Protein AF-A0A8S9DNW3-F1 (afdb_monomer)

Nearest PDB structures (foldseek):
  1kh2-assembly1_C  TM=9.764E-01  e=3.990E-17  Thermus thermophilus
  1kh2-assembly1_D  TM=9.746E-01  e=1.543E-16  Thermus thermophilus
  4xfj-assembly1_B  TM=9.773E-01  e=7.635E-16  Mycolicibacterium thermoresistibile ATCC 19527
  4u7j-assembly1_B-2  TM=9.766E-01  e=8.634E-16  Mycolicibacterium thermoresistibile ATCC 19527
  4xfj-assembly1_A-2  TM=9.767E-01  e=9.764E-16  Mycolicibacterium thermoresistibile ATCC 19527

Radius of gyration: 24.13 Å; Cα contacts (8 Å, |Δi|>4): 200; chains: 1; bounding box: 50×36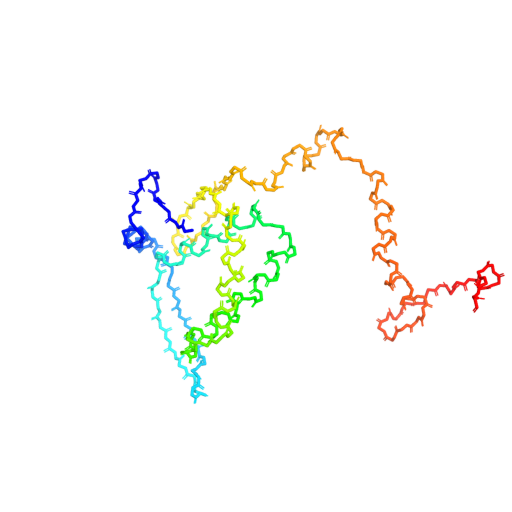×64 Å

pLDDT: mean 91.86, std 11.05, range [55.22, 98.69]

Sequence (190 aa):
NPVAVNNEKLSPAKIIEVLNAIGGVYGIGRVDLVENRLVGMKSHGVYETPGGTILVYAHRELESLVLDRETLYFKQIVSLKYAELTYDGLWFTPLHEAMDAFVNSTQGPVTGTVRLKLYKGNIISAGCKSPFSLYREDFATFGQEDVYDQSHAEGFIRLFGLSLKVRALNGLPVSGLDMPKPDYSRFKRD

Foldseek 3Di:
DDQDDPPHGDDPVVLQVVQLVVQVVQQA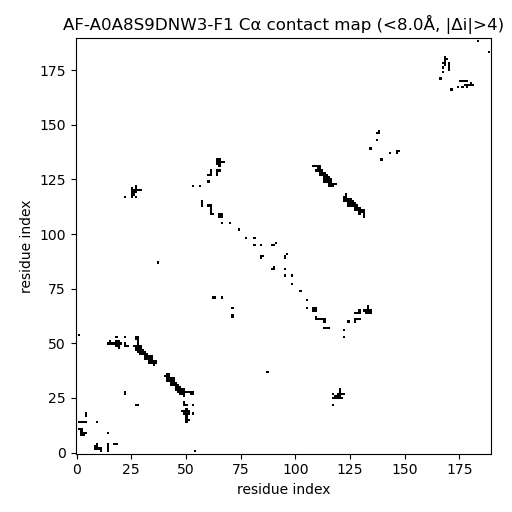AWDWDWDAAPVGDIDTDIDRRRSVRQVVVQLLVLCVFQPDDVLNVVVVVLVVVLVVCVRNVVCPPPSNVVSVVSVVVSCVQSDWDWDWDRHNHDTHGPDIDGPRTPDDCCAVDPPHPPPDDPVVVVVVVCVVCVVVVVCVLVPPPPPVDDDPHDDCVVPPDD

Secondary structure (DSSP, 8-state):
---EETTEE--HHHHHHHHHHHHHHTTTTEEEEEEE-TTS-EEEEEEE-HHHHHHHHHHHHHHHHHS-HHHHHHHHHHHHHHHHHHHTT-TTSHHHHHHHHHHHHHTTT---EEEEEEETTEEEEEEEE-TT----HHHH-SS--SSS-TTHHHHHHHHHTHHHHHHHHTT-TT----PPPP-TTTS---

Solvent-accessible surface area (backbone atoms only — not comparable to full-atom values): 11316 Å² total; per-residue (Å²): 126,82,53,58,59,97,86,42,76,44,55,67,69,53,47,42,52,53,33,30,56,58,24,50,78,30,50,28,38,67,47,77,49,77,47,78,44,88,91,74,46,77,45,78,51,77,48,78,38,19,21,61,47,51,50,55,51,44,49,50,57,44,40,70,38,35,48,56,71,67,61,51,54,52,47,51,59,51,51,54,53,49,52,48,35,54,74,68,68,42,63,90,35,73,65,43,55,53,48,50,53,52,52,58,67,66,47,72,54,59,51,71,51,67,42,73,45,76,51,83,46,41,83,40,86,70,50,72,49,44,96,46,47,71,74,49,67,69,71,68,46,94,85,51,79,87,70,56,75,68,75,57,50,61,58,48,52,55,61,72,44,38,67,59,52,52,44,40,46,68,59,48,97,80,58,96,52,92,51,84,59,81,68,55,91,81,46,76,77,130

Mean predicted aligned error: 6.7 Å

Structure (mmCIF, N/CA/C/O backbone):
data_AF-A0A8S9DNW3-F1
#
_entry.id   AF-A0A8S9DNW3-F1
#
loop_
_atom_site.group_PDB
_atom_site.id
_atom_site.type_symbol
_atom_site.label_atom_id
_atom_site.label_alt_id
_atom_site.label_comp_id
_atom_site.label_asym_id
_atom_site.label_entity_id
_atom_site.label_seq_id
_atom_site.pdbx_PDB_ins_code
_atom_site.Cartn_x
_atom_site.Cartn_y
_atom_site.Cartn_z
_atom_site.occupancy
_atom_site.B_iso_or_equiv
_atom_site.auth_seq_id
_atom_site.auth_comp_id
_atom_site.auth_asym_id
_atom_site.auth_atom_id
_atom_site.pdbx_PDB_model_num
ATOM 1 N N . ASN A 1 1 ? -3.837 9.989 4.545 1.00 88.19 1 ASN A N 1
ATOM 2 C CA . ASN A 1 1 ? -4.439 9.697 5.872 1.00 88.19 1 ASN A CA 1
ATOM 3 C C . ASN A 1 1 ? -5.935 9.457 5.744 1.00 88.19 1 ASN A C 1
ATOM 5 O O . ASN A 1 1 ? -6.570 10.205 5.007 1.00 88.19 1 ASN A O 1
ATOM 9 N N . PRO A 1 2 ? -6.508 8.450 6.429 1.00 95.88 2 PRO A N 1
ATOM 10 C CA . PRO A 1 2 ? -7.956 8.266 6.476 1.00 95.88 2 PRO A CA 1
ATOM 11 C C . PRO A 1 2 ? -8.604 9.401 7.281 1.00 95.88 2 PRO A C 1
ATOM 13 O O . PRO A 1 2 ? -8.064 9.829 8.299 1.00 95.88 2 PRO A O 1
ATOM 16 N N . VAL A 1 3 ? -9.753 9.896 6.817 1.00 97.69 3 VAL A N 1
ATOM 17 C CA . VAL A 1 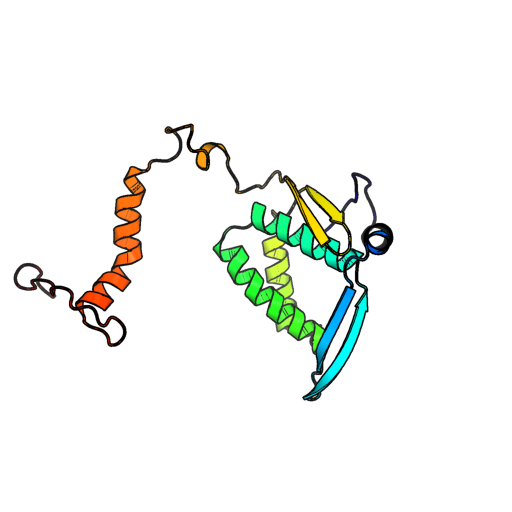3 ? -10.440 11.062 7.414 1.00 97.69 3 VAL A CA 1
ATOM 18 C C . VAL A 1 3 ? -11.896 10.791 7.796 1.00 97.69 3 VAL A C 1
ATOM 20 O O . VAL A 1 3 ? -12.496 11.574 8.529 1.00 97.69 3 VAL A O 1
ATOM 23 N N . ALA A 1 4 ? -12.483 9.707 7.283 1.00 98.19 4 ALA A N 1
ATOM 24 C CA . ALA A 1 4 ? -13.884 9.372 7.490 1.00 98.19 4 ALA A CA 1
ATOM 25 C C . ALA A 1 4 ? -14.147 7.871 7.308 1.00 98.19 4 ALA A C 1
ATOM 27 O O . ALA A 1 4 ? -13.430 7.197 6.567 1.00 98.19 4 ALA A O 1
ATOM 28 N N . VAL A 1 5 ? -15.217 7.376 7.932 1.00 98.31 5 VAL A N 1
ATOM 29 C CA . VAL A 1 5 ? -15.795 6.042 7.696 1.00 98.31 5 VAL A CA 1
ATOM 30 C C . VAL A 1 5 ? -17.285 6.231 7.430 1.00 98.31 5 VAL A C 1
ATOM 32 O O . VAL A 1 5 ? -17.948 6.944 8.171 1.00 98.31 5 VAL A O 1
ATOM 35 N N . ASN A 1 6 ? -17.820 5.636 6.359 1.00 97.06 6 ASN A N 1
ATOM 36 C CA . ASN A 1 6 ? -19.235 5.778 5.974 1.00 97.06 6 ASN A CA 1
ATOM 37 C C . ASN A 1 6 ? -19.728 7.243 5.924 1.00 97.06 6 ASN A C 1
ATOM 39 O O . ASN A 1 6 ? -20.845 7.544 6.333 1.00 97.06 6 ASN A O 1
ATOM 43 N N . ASN A 1 7 ? -18.894 8.146 5.391 1.00 96.31 7 ASN A N 1
ATOM 44 C CA . ASN A 1 7 ? -19.113 9.601 5.301 1.00 96.31 7 ASN A CA 1
ATOM 45 C C . ASN A 1 7 ? -19.116 10.370 6.634 1.00 96.31 7 ASN A C 1
ATOM 47 O O . ASN A 1 7 ? -19.252 11.593 6.624 1.00 96.31 7 ASN A O 1
ATOM 51 N N . GLU A 1 8 ? -18.903 9.706 7.766 1.00 97.88 8 GLU A N 1
ATOM 52 C CA . GLU A 1 8 ? -18.723 10.365 9.055 1.00 97.88 8 GLU A CA 1
ATOM 53 C C . GLU A 1 8 ? -17.249 10.737 9.247 1.00 97.88 8 GLU A C 1
ATOM 55 O O . GLU A 1 8 ? -16.373 9.870 9.201 1.00 97.88 8 GLU A O 1
ATOM 60 N N . LYS A 1 9 ? -16.960 12.032 9.435 1.00 98.12 9 LYS A N 1
ATOM 61 C CA . LYS A 1 9 ? -15.601 12.519 9.717 1.00 98.12 9 LYS A CA 1
ATOM 62 C C . LYS A 1 9 ? -15.206 12.162 11.142 1.00 98.12 9 LYS A C 1
ATOM 64 O O . LYS A 1 9 ? -15.924 12.488 12.081 1.00 98.12 9 LYS A O 1
ATOM 69 N N . LEU A 1 10 ? -14.038 11.555 11.296 1.00 97.94 10 LEU A N 1
ATOM 70 C CA . LEU A 1 10 ? -13.580 10.999 12.565 1.00 97.94 10 LEU A CA 1
ATOM 71 C C . LEU A 1 10 ? -12.100 11.322 12.786 1.00 97.94 10 LEU A C 1
ATOM 73 O O . LEU A 1 10 ? -11.337 11.495 11.835 1.00 97.94 10 LEU A O 1
ATOM 77 N N . SER A 1 11 ? -11.680 11.378 14.051 1.00 97.81 11 SER A N 1
ATOM 78 C CA . SER A 1 11 ? -10.254 11.426 14.380 1.00 97.81 11 SER A CA 1
ATOM 79 C C . SER A 1 11 ? -9.576 10.096 14.012 1.00 97.81 11 SER A C 1
ATOM 81 O O . SER A 1 11 ? -10.246 9.059 14.002 1.00 97.81 11 SER A O 1
ATOM 83 N N . PRO A 1 12 ? -8.253 10.068 13.760 1.00 96.62 12 PRO A N 1
ATOM 84 C CA . PRO A 1 12 ? -7.549 8.832 13.406 1.00 96.62 12 PRO A CA 1
ATOM 85 C C . PRO A 1 12 ? -7.778 7.679 14.395 1.00 96.62 12 PRO A C 1
ATOM 87 O O . PRO A 1 12 ? -8.043 6.553 13.979 1.00 96.62 12 PRO A O 1
ATOM 90 N N . ALA A 1 13 ? -7.762 7.965 15.702 1.00 97.12 13 ALA A N 1
ATOM 91 C CA . ALA A 1 13 ? -8.052 6.970 16.734 1.00 97.12 13 ALA A CA 1
ATOM 92 C C . ALA A 1 13 ? -9.485 6.426 16.613 1.00 97.12 13 ALA A C 1
ATOM 94 O O . ALA A 1 13 ? -9.698 5.214 16.640 1.00 97.12 13 ALA A O 1
ATOM 95 N N . LYS A 1 14 ? -10.469 7.309 16.387 1.00 98.19 14 LYS A N 1
ATOM 96 C CA . LYS A 1 14 ? -11.869 6.897 16.275 1.00 98.19 14 LYS A CA 1
ATOM 97 C C . LYS A 1 14 ? -12.149 6.093 15.006 1.00 98.19 14 LYS A C 1
ATOM 99 O O . LYS A 1 14 ? -12.967 5.179 15.038 1.00 98.19 14 LYS A O 1
ATOM 104 N N . ILE A 1 15 ? -11.437 6.375 13.914 1.00 98.44 15 ILE A N 1
ATOM 105 C CA . ILE A 1 15 ? -11.481 5.560 12.691 1.00 98.44 15 ILE A CA 1
ATOM 106 C C . ILE A 1 15 ? -11.056 4.122 12.994 1.00 98.44 15 ILE A C 1
ATOM 108 O O . ILE A 1 15 ? -11.764 3.190 12.619 1.00 98.44 15 ILE A O 1
ATOM 112 N N . ILE A 1 16 ? -9.934 3.934 13.696 1.00 98.19 16 ILE A N 1
ATOM 113 C CA . ILE A 1 16 ? -9.458 2.599 14.080 1.00 98.19 16 ILE A CA 1
ATOM 114 C C . ILE A 1 16 ? -10.484 1.888 14.965 1.00 98.19 16 ILE A C 1
ATOM 116 O O . ILE A 1 16 ? -10.812 0.738 14.688 1.00 98.19 16 ILE A O 1
ATOM 120 N N . GLU A 1 17 ? -11.035 2.559 15.981 1.00 98.38 17 GLU A N 1
ATOM 121 C CA . GLU A 1 17 ? -12.074 1.985 16.849 1.00 98.38 17 GLU A CA 1
ATOM 122 C C . GLU A 1 17 ? -13.303 1.517 16.059 1.00 98.38 17 GLU A C 1
ATOM 124 O O . GLU A 1 17 ? -13.759 0.384 16.226 1.00 98.38 17 GLU A O 1
ATOM 129 N N . VAL A 1 18 ? -13.827 2.369 15.173 1.00 98.50 18 VAL A N 1
ATOM 130 C CA . VAL A 1 18 ? -15.007 2.057 14.355 1.00 98.50 18 VAL A CA 1
ATOM 131 C C . VAL A 1 18 ? -14.718 0.891 13.412 1.00 98.50 18 VAL A C 1
ATOM 133 O O . VAL A 1 18 ? -15.518 -0.040 13.320 1.00 98.50 18 VAL A O 1
ATOM 136 N N . LEU A 1 19 ? -13.567 0.890 12.739 1.00 98.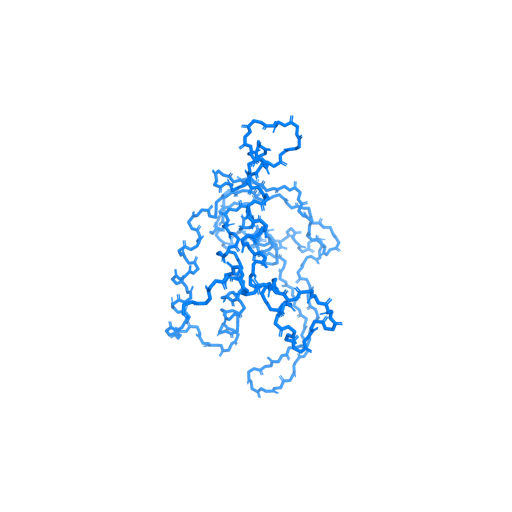50 19 LEU A N 1
ATOM 137 C CA . LEU A 1 19 ? -13.198 -0.201 11.837 1.00 98.50 19 LEU A CA 1
ATOM 138 C C . LEU A 1 19 ? -12.879 -1.500 12.584 1.00 98.50 19 LEU A C 1
ATOM 140 O O . LEU A 1 19 ? -13.165 -2.572 12.055 1.00 98.50 19 LEU A O 1
ATOM 144 N N . ASN A 1 20 ? -12.358 -1.432 13.812 1.00 98.69 20 ASN A N 1
ATOM 145 C CA . ASN A 1 20 ? -12.204 -2.601 14.674 1.00 98.69 20 ASN A CA 1
ATOM 146 C C . ASN A 1 20 ? -13.566 -3.203 15.032 1.00 98.69 20 ASN A C 1
ATOM 148 O O . ASN A 1 20 ? -13.737 -4.413 14.906 1.00 98.69 20 ASN A O 1
ATOM 152 N N . ALA A 1 21 ? -14.540 -2.372 15.414 1.00 98.44 21 ALA A N 1
ATOM 153 C CA . ALA A 1 21 ? -15.891 -2.830 15.727 1.00 98.44 21 ALA A CA 1
ATOM 154 C C . ALA A 1 21 ? -16.570 -3.469 14.504 1.00 98.44 21 ALA A C 1
ATOM 156 O O . ALA A 1 21 ? -17.070 -4.588 14.588 1.00 98.44 21 ALA A O 1
ATOM 157 N N . ILE A 1 22 ? -16.533 -2.799 13.347 1.00 98.06 22 ILE A N 1
ATOM 158 C CA . ILE A 1 22 ? -17.122 -3.316 12.104 1.00 98.06 22 ILE A CA 1
ATOM 159 C C . ILE A 1 22 ? -16.405 -4.602 11.665 1.00 98.06 22 ILE A C 1
ATOM 161 O O . ILE A 1 22 ? -17.050 -5.619 11.424 1.00 98.06 22 ILE A O 1
ATOM 165 N N . GLY A 1 23 ? -15.074 -4.575 11.561 1.00 98.44 23 GLY A N 1
ATOM 166 C CA . GLY A 1 23 ? -14.275 -5.708 11.094 1.00 98.44 23 GLY A CA 1
ATOM 167 C C . GLY A 1 23 ? -14.339 -6.918 12.023 1.00 98.44 23 GLY A C 1
ATOM 168 O O . GLY A 1 23 ? -14.393 -8.048 11.539 1.00 98.44 23 GLY A O 1
ATOM 169 N N . GLY A 1 24 ? -14.404 -6.690 13.337 1.00 98.06 24 GLY A N 1
ATOM 170 C CA . GLY A 1 24 ? -14.517 -7.740 14.348 1.00 98.06 24 GLY A CA 1
ATOM 171 C C . GLY A 1 24 ? -15.776 -8.591 14.179 1.00 98.06 24 GLY A C 1
ATOM 172 O O . GLY A 1 24 ? -15.687 -9.816 14.221 1.00 98.06 24 GLY A O 1
ATOM 173 N N . VAL A 1 25 ? -16.926 -7.971 13.874 1.00 98.06 25 VAL A N 1
ATOM 174 C CA . VAL A 1 25 ? -18.198 -8.685 13.623 1.00 98.06 25 VAL A CA 1
ATOM 175 C C . VAL A 1 25 ? -18.087 -9.661 12.447 1.00 98.06 25 VAL A C 1
ATOM 177 O O . VAL A 1 25 ? -18.703 -10.725 12.459 1.00 98.06 25 VAL A O 1
ATOM 180 N N . TYR A 1 26 ? -17.274 -9.330 11.443 1.00 98.12 26 TYR A N 1
ATOM 181 C CA . TYR A 1 26 ? -17.073 -10.168 10.261 1.00 98.12 26 TYR A CA 1
ATOM 182 C C . TYR A 1 26 ? -15.815 -11.042 10.331 1.00 98.12 26 TYR A C 1
ATOM 184 O O . TYR A 1 26 ? -15.537 -11.741 9.360 1.00 98.12 26 TYR A O 1
ATOM 192 N N . GLY A 1 27 ? -15.067 -11.036 11.441 1.00 97.81 27 GLY A N 1
ATOM 193 C CA . GLY A 1 27 ? -13.851 -11.839 11.617 1.00 97.81 27 GLY A CA 1
ATOM 194 C C . GLY A 1 27 ? -12.659 -11.389 10.764 1.00 97.81 27 GLY A C 1
ATOM 195 O O . GLY A 1 27 ? -11.839 -12.220 10.380 1.00 97.81 27 GLY A O 1
ATOM 196 N N . ILE A 1 28 ? -12.579 -10.102 10.419 1.00 98.62 28 ILE A N 1
ATOM 197 C CA . ILE A 1 28 ? -11.502 -9.545 9.589 1.00 98.62 28 ILE A CA 1
ATOM 198 C C . ILE A 1 28 ? -10.192 -9.436 10.376 1.00 98.62 28 ILE A C 1
ATOM 200 O O . ILE A 1 28 ? -10.191 -9.067 11.548 1.00 98.62 28 ILE A O 1
ATOM 204 N N . GLY A 1 29 ? -9.064 -9.677 9.701 1.00 97.44 29 GLY A N 1
ATOM 205 C CA . GLY A 1 29 ? -7.733 -9.371 10.234 1.00 97.44 29 GLY A CA 1
ATOM 206 C C . GLY A 1 29 ? -7.198 -10.383 11.244 1.00 97.44 29 GLY A C 1
ATOM 207 O O . GLY A 1 29 ? -6.330 -10.033 12.039 1.00 97.44 29 GLY A O 1
ATOM 208 N N . ARG A 1 30 ? -7.717 -11.616 11.226 1.00 98.00 30 ARG A N 1
ATOM 209 C CA . ARG A 1 30 ? -7.159 -12.745 11.977 1.00 98.00 30 ARG A CA 1
ATOM 210 C C . ARG A 1 30 ? -6.004 -13.358 11.204 1.00 98.00 30 ARG A C 1
ATOM 212 O O . ARG A 1 30 ? -6.191 -13.758 10.056 1.00 98.00 30 ARG A O 1
ATOM 219 N N . VAL A 1 31 ? -4.840 -13.450 11.833 1.00 96.69 31 VAL A N 1
ATOM 220 C CA . VAL A 1 31 ? -3.655 -14.068 11.235 1.00 96.69 31 VAL A CA 1
ATOM 221 C C . VAL A 1 31 ? -3.036 -15.035 12.232 1.00 96.69 31 VAL A C 1
ATOM 223 O O . VAL A 1 31 ? -2.797 -14.668 13.377 1.00 96.69 31 VAL A O 1
ATOM 226 N N . ASP A 1 32 ? -2.784 -16.257 11.777 1.00 97.75 32 ASP A N 1
ATOM 227 C CA . ASP A 1 32 ? -2.032 -17.301 12.471 1.00 97.75 32 ASP A CA 1
ATOM 228 C C . ASP A 1 32 ? -0.764 -17.552 11.642 1.00 97.75 32 ASP A C 1
ATOM 230 O O . ASP A 1 32 ? -0.857 -17.879 10.454 1.00 97.75 32 ASP A O 1
ATOM 234 N N . LEU A 1 33 ? 0.411 -17.287 12.219 1.00 96.94 33 LEU A N 1
ATOM 235 C CA . LEU A 1 33 ? 1.671 -17.329 11.480 1.00 96.94 33 LEU A CA 1
ATOM 236 C C . LEU A 1 33 ? 2.865 -17.728 12.351 1.00 96.94 33 LEU A C 1
ATOM 238 O O . LEU A 1 33 ? 2.879 -17.545 13.568 1.00 96.94 33 LEU A O 1
ATOM 242 N N . VAL A 1 34 ? 3.907 -18.238 11.689 1.00 97.56 34 VAL A N 1
ATOM 243 C CA . VAL A 1 34 ? 5.247 -18.392 12.266 1.00 97.56 34 VAL A CA 1
ATOM 244 C C . VAL A 1 34 ? 6.149 -17.301 11.697 1.00 97.56 34 VAL A C 1
ATOM 246 O O . VAL A 1 34 ? 6.393 -17.260 10.492 1.00 97.56 34 VAL A O 1
ATOM 249 N N . GLU A 1 35 ? 6.660 -16.431 12.559 1.00 96.25 35 GLU A N 1
ATOM 250 C CA . GLU A 1 35 ? 7.534 -15.306 12.208 1.00 96.25 35 GLU A CA 1
ATOM 251 C C . GLU A 1 35 ? 8.994 -15.574 12.586 1.00 96.25 35 GLU A C 1
ATOM 253 O O . GLU A 1 35 ? 9.293 -16.425 13.429 1.00 96.25 35 GLU A O 1
ATOM 258 N N . ASN A 1 36 ? 9.914 -14.831 11.964 1.00 96.31 36 ASN A N 1
ATOM 259 C CA . ASN A 1 36 ? 11.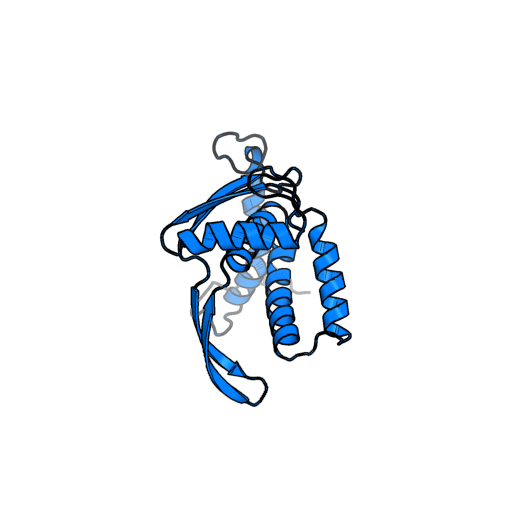323 -14.798 12.350 1.00 96.31 36 ASN A CA 1
ATOM 260 C C . ASN A 1 36 ? 11.556 -13.578 13.236 1.00 96.31 36 ASN A C 1
ATOM 262 O O . ASN A 1 36 ? 11.394 -12.453 12.775 1.00 96.31 36 ASN A O 1
ATOM 266 N N . ARG A 1 37 ? 11.980 -13.796 14.479 1.00 95.25 37 ARG A N 1
ATOM 267 C CA . ARG A 1 37 ? 12.406 -12.705 15.354 1.00 95.25 37 ARG A CA 1
ATOM 268 C C . ARG A 1 37 ? 13.791 -12.221 14.949 1.00 95.25 37 ARG A C 1
ATOM 270 O O . ARG A 1 37 ? 14.632 -13.033 14.563 1.00 95.25 37 ARG A O 1
ATOM 277 N N . LEU A 1 38 ? 14.060 -10.934 15.168 1.00 93.94 38 LEU A N 1
ATOM 278 C CA . LEU A 1 38 ? 15.372 -10.324 14.921 1.00 93.94 38 LEU A CA 1
ATOM 279 C C . LEU A 1 38 ? 16.520 -11.088 15.608 1.00 93.94 38 LEU A C 1
ATOM 281 O O . LEU A 1 38 ? 17.594 -11.260 15.046 1.00 93.94 38 LEU A O 1
ATOM 285 N N . VAL A 1 39 ? 16.268 -11.629 16.803 1.00 95.94 39 VAL A N 1
ATOM 286 C CA . VAL A 1 39 ? 17.235 -12.436 17.571 1.00 95.94 39 VAL A CA 1
ATOM 287 C C . VAL A 1 39 ? 17.466 -13.855 17.009 1.00 95.94 39 VAL A C 1
ATOM 289 O O . VAL A 1 39 ? 18.099 -14.679 17.663 1.00 95.94 39 VAL A O 1
ATOM 292 N N . GLY A 1 40 ? 16.947 -14.167 15.817 1.00 95.62 40 GLY A N 1
ATOM 293 C CA . GLY A 1 40 ? 17.259 -15.379 15.047 1.00 95.62 40 GLY A CA 1
ATOM 294 C C . GLY A 1 40 ? 16.362 -16.594 15.306 1.00 95.62 40 GLY A C 1
ATOM 295 O O . GLY A 1 40 ? 16.542 -17.631 14.670 1.00 95.62 40 GLY A O 1
ATOM 296 N N . MET A 1 41 ? 15.385 -16.495 16.211 1.00 96.75 41 MET A N 1
ATOM 297 C CA . MET A 1 41 ? 14.458 -17.591 16.527 1.00 96.75 41 MET A CA 1
ATOM 298 C C . MET A 1 41 ? 13.123 -17.453 15.795 1.00 96.75 41 MET A C 1
ATOM 300 O O . MET A 1 41 ? 12.678 -16.347 15.490 1.00 96.75 41 MET A O 1
ATOM 304 N N . LYS A 1 42 ? 12.444 -18.581 15.577 1.00 97.19 42 LYS A N 1
ATOM 305 C CA . LYS A 1 42 ? 11.059 -18.589 15.100 1.00 97.19 42 LYS A CA 1
ATOM 306 C C . LYS A 1 42 ? 10.082 -18.491 16.266 1.00 97.19 42 LYS A C 1
ATOM 308 O O . LYS A 1 42 ? 10.329 -19.057 17.328 1.00 97.19 42 LYS A O 1
ATOM 313 N N . SER A 1 43 ? 8.969 -17.802 16.049 1.00 96.44 43 SER A N 1
ATOM 314 C CA . SER A 1 43 ? 7.867 -17.693 17.008 1.00 96.44 43 SER A CA 1
ATOM 315 C C . SER A 1 43 ? 6.552 -17.941 16.291 1.00 96.44 43 SER A C 1
ATOM 317 O O . SER A 1 43 ? 6.365 -17.453 15.184 1.00 96.44 43 SER A O 1
ATOM 319 N N . HIS A 1 44 ? 5.650 -18.688 16.917 1.00 97.44 44 HIS A N 1
ATOM 320 C CA . HIS A 1 44 ? 4.268 -18.827 16.463 1.00 97.44 44 HIS A CA 1
ATOM 321 C C . HIS A 1 44 ? 3.393 -17.808 17.194 1.00 97.44 44 HIS A C 1
ATOM 323 O O . HIS A 1 44 ? 3.585 -17.590 18.393 1.00 97.44 44 HIS A O 1
ATOM 329 N N . GLY A 1 45 ? 2.484 -17.156 16.474 1.00 96.75 45 GLY A N 1
ATOM 330 C CA . GLY A 1 45 ? 1.633 -16.107 17.019 1.00 96.75 45 GLY A CA 1
ATOM 331 C C . GLY A 1 45 ? 0.296 -16.016 16.296 1.00 96.75 45 GLY A C 1
ATOM 332 O O . GLY A 1 45 ? 0.197 -16.280 15.096 1.00 96.75 45 GLY A O 1
ATOM 333 N N . VAL A 1 46 ? -0.726 -15.618 17.053 1.00 97.31 46 VAL A N 1
ATOM 334 C CA . VAL A 1 46 ? -2.070 -15.328 16.548 1.00 97.31 46 VAL A CA 1
ATOM 335 C C . VAL A 1 46 ? -2.384 -13.866 16.835 1.00 97.31 46 VAL A C 1
ATOM 337 O O . VAL A 1 46 ? -2.247 -13.411 17.971 1.00 97.31 46 VAL A O 1
ATOM 340 N N . TYR A 1 47 ? -2.809 -13.138 15.807 1.00 97.94 47 TYR A N 1
ATOM 341 C CA . TYR A 1 47 ? -3.061 -11.700 15.867 1.00 97.94 47 TYR A CA 1
ATOM 342 C C . TYR A 1 47 ? -4.453 -11.371 15.339 1.00 97.94 47 TYR A C 1
ATOM 344 O O . TYR A 1 47 ? -4.931 -11.991 14.388 1.00 97.94 47 TYR A O 1
ATOM 352 N N . GLU A 1 48 ? -5.072 -10.343 15.917 1.00 98.19 48 GLU A N 1
ATOM 353 C CA . GLU A 1 48 ? -6.330 -9.770 15.441 1.00 98.19 48 GLU A CA 1
ATOM 354 C C . GLU A 1 48 ? -6.137 -8.272 15.186 1.00 98.19 48 GLU A C 1
ATOM 356 O O . GLU A 1 48 ? -5.933 -7.485 16.109 1.00 98.19 48 GLU A O 1
ATOM 361 N N . THR A 1 49 ? -6.181 -7.866 13.916 1.00 97.81 49 THR A N 1
ATOM 362 C CA . THR A 1 49 ? -5.988 -6.465 13.498 1.00 97.81 49 THR A CA 1
ATOM 363 C C . THR A 1 49 ? -7.075 -5.995 12.518 1.00 97.81 49 THR A C 1
ATOM 365 O O . THR A 1 49 ? -6.761 -5.554 11.410 1.00 97.81 49 THR A O 1
ATOM 368 N N . PRO A 1 50 ? -8.372 -6.065 12.880 1.00 98.31 50 PRO A N 1
ATOM 369 C CA . PRO A 1 50 ? -9.476 -5.793 11.956 1.00 98.31 50 PRO A CA 1
ATOM 370 C C . PRO A 1 50 ? -9.383 -4.415 11.290 1.00 98.31 50 PRO A C 1
ATOM 372 O O . PRO A 1 50 ? -9.357 -4.325 10.062 1.00 98.31 50 PRO A O 1
ATOM 375 N N . GLY A 1 51 ? -9.277 -3.339 12.075 1.00 98.25 51 GLY A N 1
ATOM 376 C CA . GLY A 1 51 ? -9.244 -1.976 11.549 1.00 98.25 51 GLY A CA 1
ATOM 377 C C . GLY A 1 51 ? -7.989 -1.677 10.733 1.00 98.25 51 GLY A C 1
ATOM 378 O O . GLY A 1 51 ? -8.086 -1.092 9.656 1.00 98.25 51 GLY A O 1
ATOM 379 N N . GLY A 1 52 ? -6.827 -2.150 11.194 1.00 98.00 52 GLY A N 1
ATOM 380 C CA . GLY A 1 52 ? -5.568 -2.039 10.452 1.00 98.00 52 GLY A CA 1
ATOM 381 C C . GLY A 1 52 ? -5.622 -2.771 9.108 1.00 98.00 52 GLY A C 1
ATOM 382 O O . GLY A 1 52 ? -5.288 -2.190 8.078 1.00 98.00 52 GLY A O 1
ATOM 383 N N . THR A 1 53 ? -6.133 -4.005 9.096 1.00 98.50 53 THR A N 1
ATOM 384 C CA . THR A 1 53 ? -6.289 -4.813 7.875 1.00 98.50 53 THR A CA 1
ATOM 385 C C . THR A 1 53 ? -7.204 -4.120 6.863 1.00 98.50 53 THR A C 1
ATOM 387 O O . THR A 1 53 ? -6.864 -4.027 5.684 1.00 98.50 53 THR A O 1
ATOM 390 N N . ILE A 1 54 ? -8.340 -3.575 7.319 1.00 98.69 54 ILE A N 1
ATOM 391 C CA . ILE A 1 54 ? -9.279 -2.839 6.459 1.00 98.69 54 ILE A CA 1
ATOM 392 C C . ILE A 1 54 ? -8.638 -1.572 5.893 1.00 98.69 54 ILE A C 1
ATOM 394 O O . ILE A 1 54 ? -8.764 -1.314 4.696 1.00 98.69 54 ILE A O 1
ATOM 398 N N . LEU A 1 55 ? -7.943 -0.788 6.722 1.00 98.19 55 LEU A N 1
ATOM 399 C CA . LEU A 1 55 ? -7.304 0.450 6.277 1.00 98.19 55 LEU A CA 1
ATOM 400 C C . LEU A 1 55 ? -6.199 0.201 5.261 1.00 98.19 55 LEU A C 1
ATOM 402 O O . LEU A 1 55 ? -6.162 0.893 4.249 1.00 98.19 55 LEU A O 1
ATOM 406 N N . VAL A 1 56 ? -5.323 -0.776 5.504 1.00 97.56 56 VAL A N 1
ATOM 407 C CA . VAL A 1 56 ? -4.238 -1.109 4.571 1.00 97.56 56 VAL A CA 1
ATOM 408 C C . VAL A 1 56 ? -4.808 -1.592 3.239 1.00 97.56 56 VAL A C 1
ATOM 410 O O . VAL A 1 56 ? -4.324 -1.181 2.187 1.00 97.56 56 VAL A O 1
ATOM 413 N N . TYR A 1 57 ? -5.863 -2.412 3.266 1.00 98.50 57 TYR A N 1
ATOM 414 C CA . TYR A 1 57 ? -6.546 -2.844 2.048 1.00 98.50 57 TYR A CA 1
ATOM 415 C C . TYR A 1 57 ? -7.151 -1.651 1.294 1.00 98.50 57 TYR A C 1
ATOM 417 O O . TYR A 1 57 ? -6.862 -1.455 0.118 1.00 98.50 57 TYR A O 1
ATOM 425 N N . ALA A 1 58 ? -7.935 -0.810 1.978 1.00 98.44 58 ALA A N 1
ATOM 426 C CA . ALA A 1 58 ? -8.554 0.368 1.373 1.00 98.44 58 ALA A CA 1
ATOM 427 C C . ALA A 1 58 ? -7.513 1.340 0.799 1.00 98.44 58 ALA A C 1
ATOM 429 O O . ALA A 1 58 ? -7.689 1.880 -0.288 1.00 98.44 58 ALA A O 1
ATOM 430 N N . HIS A 1 59 ? -6.419 1.559 1.523 1.00 98.00 59 HIS A N 1
ATOM 431 C CA . HIS A 1 59 ? -5.337 2.438 1.098 1.00 98.00 59 HIS A CA 1
ATOM 432 C C . HIS A 1 59 ? -4.671 1.933 -0.184 1.00 98.00 59 HIS A C 1
ATOM 434 O O . HIS A 1 59 ? -4.541 2.707 -1.127 1.00 98.00 59 HIS A O 1
ATOM 440 N N . ARG A 1 60 ? -4.365 0.632 -0.271 1.00 97.25 60 ARG A N 1
ATOM 441 C CA . ARG A 1 60 ? -3.809 0.012 -1.486 1.00 97.25 60 ARG A CA 1
ATOM 442 C C . ARG A 1 60 ? -4.742 0.127 -2.692 1.00 97.25 60 ARG A C 1
ATOM 444 O O . ARG A 1 60 ? -4.272 0.452 -3.776 1.00 97.25 60 ARG A O 1
ATOM 451 N N . GLU A 1 61 ? -6.046 -0.073 -2.498 1.00 98.06 61 GLU A N 1
ATOM 452 C CA . GLU A 1 61 ? -7.057 0.096 -3.557 1.00 98.06 61 GLU A CA 1
ATOM 453 C C . GLU A 1 61 ? -7.139 1.540 -4.073 1.00 98.06 61 GLU A C 1
ATOM 455 O O . GLU A 1 61 ? -7.422 1.788 -5.248 1.00 98.06 61 GLU A O 1
ATOM 460 N N . LEU A 1 62 ? -6.912 2.521 -3.198 1.00 98.06 62 LEU A N 1
ATOM 461 C CA . LEU A 1 62 ? -6.855 3.920 -3.606 1.00 98.06 62 LEU A CA 1
ATOM 462 C C . LEU A 1 62 ? -5.544 4.233 -4.333 1.00 98.06 62 LEU A C 1
ATOM 464 O O . LEU A 1 62 ? -5.569 4.900 -5.363 1.00 98.06 62 LEU A O 1
ATOM 468 N N . GLU A 1 63 ? -4.415 3.723 -3.839 1.00 97.88 63 GLU A N 1
ATOM 469 C CA . GLU A 1 63 ? -3.110 3.889 -4.484 1.00 97.88 63 GLU A CA 1
ATOM 470 C C . GLU A 1 63 ? -3.079 3.298 -5.893 1.00 97.88 63 GLU A C 1
ATOM 472 O O . GLU A 1 63 ? -2.587 3.957 -6.805 1.00 97.88 63 GLU A O 1
ATOM 477 N N . SER A 1 64 ? -3.674 2.120 -6.108 1.00 96.88 64 SER A N 1
ATOM 478 C CA . SER A 1 64 ? -3.753 1.515 -7.443 1.00 96.88 64 SER A CA 1
ATOM 479 C C . SER A 1 64 ? -4.541 2.352 -8.451 1.00 96.88 64 SER A C 1
ATOM 481 O O . SER A 1 64 ? -4.376 2.172 -9.653 1.00 96.88 64 SER A O 1
ATOM 483 N N . LEU A 1 65 ? -5.413 3.247 -7.976 1.00 97.00 65 LEU A N 1
ATOM 484 C CA . LEU A 1 65 ? -6.212 4.121 -8.830 1.00 97.00 65 LEU A CA 1
ATOM 485 C C . LEU A 1 65 ? -5.501 5.441 -9.177 1.00 97.00 65 LEU A C 1
ATOM 487 O O . LEU A 1 65 ? -5.841 6.058 -10.188 1.00 97.00 65 LEU A O 1
ATOM 491 N N . VAL A 1 66 ? -4.580 5.906 -8.327 1.00 97.69 66 VAL A N 1
ATOM 492 C CA . VAL A 1 66 ? -4.042 7.284 -8.372 1.00 97.69 66 VAL A CA 1
ATOM 493 C C . VAL A 1 66 ? -2.529 7.372 -8.568 1.00 97.69 66 VAL A C 1
ATOM 495 O O . VAL A 1 66 ? -2.036 8.437 -8.928 1.00 97.69 66 VAL A O 1
ATOM 498 N N . LEU A 1 67 ? -1.782 6.293 -8.324 1.00 97.62 67 LEU A N 1
ATOM 499 C CA . LEU A 1 67 ? -0.337 6.252 -8.548 1.00 97.62 67 LEU A CA 1
ATOM 500 C C . LEU A 1 67 ? -0.026 5.632 -9.908 1.00 97.62 67 LEU A C 1
ATOM 502 O O . LEU A 1 67 ? -0.666 4.667 -10.327 1.00 97.62 67 LEU A O 1
ATOM 506 N N . ASP A 1 68 ? 0.983 6.175 -10.588 1.00 96.75 68 ASP A N 1
ATOM 507 C CA . ASP A 1 68 ? 1.490 5.578 -11.816 1.00 96.75 68 ASP A CA 1
ATOM 508 C C . ASP A 1 68 ? 2.169 4.226 -11.536 1.00 96.75 68 ASP A C 1
ATOM 510 O O . ASP A 1 68 ? 2.551 3.899 -10.406 1.00 96.75 68 ASP A O 1
ATOM 514 N N . ARG A 1 69 ? 2.333 3.434 -12.597 1.00 96.00 69 ARG A N 1
ATOM 515 C CA . ARG A 1 69 ? 2.819 2.054 -12.514 1.00 96.00 69 ARG A CA 1
ATOM 516 C C . ARG A 1 69 ? 4.190 1.933 -11.846 1.00 96.00 69 ARG A C 1
ATOM 518 O O . ARG A 1 69 ? 4.371 1.040 -11.020 1.00 96.00 69 ARG A O 1
ATOM 525 N N . GLU A 1 70 ? 5.148 2.780 -12.214 1.00 97.56 70 GLU A N 1
ATOM 526 C CA . GLU A 1 70 ? 6.531 2.654 -11.738 1.00 97.56 70 GLU A CA 1
ATOM 527 C C . GLU A 1 70 ? 6.643 3.115 -10.283 1.00 97.56 70 GLU A C 1
ATOM 529 O O . GLU A 1 70 ? 7.269 2.434 -9.466 1.00 97.56 70 GLU A O 1
ATOM 534 N N . THR A 1 71 ? 5.957 4.206 -9.925 1.00 97.44 71 THR A N 1
ATOM 535 C CA . THR A 1 71 ? 5.864 4.661 -8.532 1.00 97.44 71 THR A CA 1
ATOM 536 C C . THR A 1 71 ? 5.219 3.598 -7.650 1.00 97.44 71 THR A C 1
ATOM 538 O O . THR A 1 71 ? 5.759 3.277 -6.589 1.00 97.44 71 THR A O 1
ATOM 541 N N . LEU A 1 72 ? 4.098 3.007 -8.080 1.00 96.62 72 LEU A N 1
ATOM 542 C CA . LEU A 1 72 ? 3.413 1.961 -7.320 1.00 96.62 72 LEU A CA 1
ATOM 543 C C . LEU 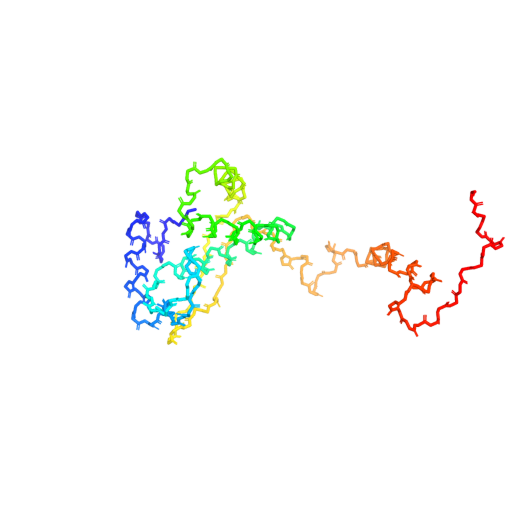A 1 72 ? 4.305 0.726 -7.132 1.00 96.62 72 LEU A C 1
ATOM 545 O O . LEU A 1 72 ? 4.388 0.197 -6.023 1.00 96.62 72 LEU A O 1
ATOM 549 N N . TYR A 1 73 ? 5.002 0.294 -8.187 1.00 97.19 73 TYR A N 1
ATOM 550 C CA . TYR A 1 73 ? 5.923 -0.841 -8.129 1.00 97.19 73 TYR A CA 1
ATOM 551 C C . TYR A 1 73 ? 7.079 -0.592 -7.152 1.00 97.19 73 TYR A C 1
ATOM 553 O O . TYR A 1 73 ? 7.305 -1.384 -6.236 1.00 97.19 73 TYR A O 1
ATOM 561 N N . PHE A 1 74 ? 7.784 0.534 -7.284 1.00 98.06 74 PHE A N 1
ATOM 562 C CA . PHE A 1 74 ? 8.902 0.842 -6.392 1.00 98.06 74 PHE A CA 1
ATOM 563 C C . PHE A 1 74 ? 8.439 1.041 -4.942 1.00 98.06 74 PHE A C 1
ATOM 565 O O . PHE A 1 74 ? 9.087 0.572 -4.004 1.00 98.06 74 PHE A O 1
ATOM 572 N N . LYS A 1 75 ? 7.264 1.648 -4.740 1.00 97.25 75 LYS A N 1
ATOM 573 C CA . LYS A 1 75 ? 6.668 1.816 -3.412 1.00 97.25 75 LYS A CA 1
ATOM 5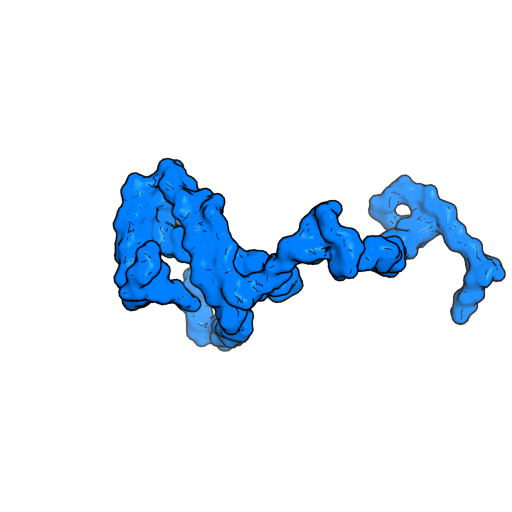74 C C . LYS A 1 75 ? 6.377 0.483 -2.719 1.00 97.25 75 LYS A C 1
ATOM 576 O O . LYS A 1 75 ? 6.479 0.425 -1.495 1.00 97.25 75 LYS A O 1
ATOM 581 N N . GLN A 1 76 ? 6.075 -0.596 -3.446 1.00 96.25 76 GLN A N 1
ATOM 582 C CA . GLN A 1 76 ? 5.939 -1.927 -2.838 1.00 96.25 76 GLN A CA 1
ATOM 583 C C . GLN A 1 76 ? 7.260 -2.395 -2.215 1.00 96.25 76 GLN A C 1
ATOM 585 O O . GLN A 1 76 ? 7.261 -2.841 -1.067 1.00 96.25 76 GLN A O 1
ATOM 590 N N . ILE A 1 77 ? 8.383 -2.209 -2.914 1.00 97.56 77 ILE A N 1
ATOM 591 C CA . ILE A 1 77 ? 9.725 -2.534 -2.403 1.00 97.56 77 ILE A CA 1
ATOM 592 C C . ILE A 1 77 ? 10.019 -1.715 -1.142 1.00 97.56 77 ILE A C 1
ATOM 594 O O . ILE A 1 77 ? 10.398 -2.275 -0.111 1.00 97.56 77 ILE A O 1
ATOM 598 N N . VAL A 1 78 ? 9.776 -0.401 -1.199 1.00 97.75 78 VAL A N 1
ATOM 599 C CA . VAL A 1 78 ? 9.965 0.490 -0.046 1.00 97.75 78 VAL A CA 1
ATOM 600 C C . VAL A 1 78 ? 9.081 0.065 1.125 1.00 97.75 78 VAL A C 1
ATOM 602 O O . VAL A 1 78 ? 9.563 0.010 2.249 1.00 97.75 78 VAL A O 1
ATOM 605 N N . SER A 1 79 ? 7.820 -0.306 0.883 1.00 97.00 79 SER A N 1
ATOM 606 C CA . SER A 1 79 ? 6.889 -0.709 1.945 1.00 97.00 79 SER A CA 1
ATOM 607 C C . SER A 1 79 ? 7.330 -1.968 2.695 1.00 97.00 79 SER A C 1
ATOM 609 O O . SER A 1 79 ? 7.152 -2.046 3.909 1.00 97.00 79 SER A O 1
ATOM 611 N N . LEU A 1 80 ? 7.947 -2.930 1.998 1.00 97.38 80 LEU A N 1
ATOM 612 C CA . LEU A 1 80 ? 8.486 -4.137 2.623 1.00 97.38 80 LEU A CA 1
ATOM 613 C C . LEU A 1 80 ? 9.678 -3.801 3.516 1.00 97.38 80 LEU A C 1
ATOM 615 O O . LEU A 1 80 ? 9.727 -4.247 4.661 1.00 97.38 80 LEU A O 1
ATOM 619 N N . LYS A 1 81 ? 10.605 -2.969 3.023 1.00 98.06 81 LYS A N 1
ATOM 620 C CA . LYS A 1 81 ? 11.758 -2.552 3.824 1.00 98.06 81 LYS A CA 1
ATOM 621 C C . LYS A 1 81 ? 11.344 -1.678 5.008 1.00 98.06 81 LYS A C 1
ATOM 623 O O . LYS A 1 81 ? 11.890 -1.839 6.091 1.00 98.06 81 LYS A O 1
ATOM 628 N N . TYR A 1 82 ? 10.354 -0.809 4.826 1.00 98.12 82 TYR A N 1
ATOM 629 C CA . TYR A 1 82 ? 9.779 -0.006 5.903 1.00 98.12 82 TYR A CA 1
ATOM 630 C C . TYR A 1 82 ? 9.257 -0.903 7.032 1.00 98.12 82 TYR A C 1
ATOM 632 O O . TYR A 1 82 ? 9.628 -0.717 8.187 1.00 98.12 82 TYR A O 1
ATOM 640 N N . ALA A 1 83 ? 8.459 -1.922 6.692 1.00 97.31 83 ALA A N 1
ATOM 641 C CA . ALA A 1 83 ? 7.927 -2.875 7.663 1.00 97.31 83 ALA A CA 1
ATOM 642 C C . ALA A 1 83 ? 9.031 -3.663 8.392 1.00 97.31 83 ALA A C 1
ATOM 644 O O . ALA A 1 83 ? 8.931 -3.859 9.601 1.00 97.31 83 ALA A O 1
ATOM 645 N N . GLU A 1 84 ? 10.088 -4.071 7.684 1.00 97.62 84 GLU A N 1
ATOM 646 C CA . GLU A 1 84 ? 11.267 -4.722 8.276 1.00 97.62 84 GLU A CA 1
ATOM 647 C C . GLU A 1 84 ? 11.957 -3.805 9.299 1.00 97.62 84 GLU A C 1
ATOM 649 O O . GLU A 1 84 ? 12.158 -4.206 10.441 1.00 97.62 84 GLU A O 1
ATOM 654 N N . LEU A 1 85 ? 12.240 -2.545 8.939 1.00 98.06 85 LEU A N 1
ATOM 655 C CA . LEU A 1 85 ? 12.860 -1.585 9.861 1.00 98.06 85 LEU A CA 1
ATOM 656 C C . LEU A 1 85 ? 11.993 -1.338 11.099 1.00 98.06 85 LEU A C 1
ATOM 658 O O . LEU A 1 85 ? 12.519 -1.255 12.209 1.00 98.06 85 LEU A O 1
ATOM 662 N N . THR A 1 86 ? 10.672 -1.226 10.926 1.00 97.88 86 THR A N 1
ATOM 663 C CA . THR A 1 86 ? 9.743 -1.083 12.053 1.00 97.88 86 THR A CA 1
ATOM 664 C C . THR A 1 86 ? 9.781 -2.314 12.964 1.00 97.88 86 THR A C 1
ATOM 666 O O . THR A 1 86 ? 9.840 -2.158 14.183 1.00 97.88 86 THR A O 1
ATOM 669 N N . TYR A 1 87 ? 9.778 -3.524 12.397 1.00 97.44 87 TYR A N 1
ATOM 670 C CA . TYR A 1 87 ? 9.842 -4.775 13.160 1.00 97.44 87 TYR A CA 1
ATOM 671 C C . TYR A 1 87 ? 11.150 -4.910 13.949 1.00 97.44 87 TYR A C 1
ATOM 673 O O . TYR A 1 87 ? 11.135 -5.281 15.122 1.00 97.44 87 TYR A O 1
ATOM 681 N N . ASP A 1 88 ? 12.270 -4.530 13.335 1.00 97.75 88 ASP A N 1
ATOM 682 C CA . ASP A 1 88 ? 13.605 -4.617 13.930 1.00 97.75 88 ASP A CA 1
ATOM 683 C C . ASP A 1 88 ? 13.883 -3.526 14.983 1.00 97.75 88 ASP A C 1
ATOM 685 O O . ASP A 1 88 ? 14.972 -3.468 15.558 1.00 97.75 88 ASP A O 1
ATOM 689 N N . GLY A 1 89 ? 12.917 -2.639 15.252 1.00 98.00 89 GLY A N 1
ATOM 690 C CA . GLY A 1 89 ? 13.077 -1.530 16.194 1.00 98.00 89 GLY A CA 1
ATOM 691 C C . GLY A 1 89 ? 13.960 -0.393 15.666 1.00 98.00 89 GLY A C 1
ATOM 692 O O . GLY A 1 89 ? 14.412 0.452 16.436 1.00 98.00 89 GLY A O 1
ATOM 693 N N . LEU A 1 90 ? 14.186 -0.331 14.352 1.00 98.06 90 LEU A N 1
ATOM 694 C CA . LEU A 1 90 ? 15.037 0.651 13.670 1.00 98.06 90 LEU A CA 1
ATOM 695 C C . LEU A 1 90 ? 14.278 1.931 13.267 1.00 98.06 90 LEU A C 1
ATOM 697 O O . LEU A 1 90 ? 14.614 2.582 12.275 1.00 98.06 90 LEU A O 1
ATOM 701 N N . TRP A 1 91 ? 13.271 2.310 14.057 1.00 98.12 91 TRP A N 1
ATOM 702 C CA . TRP A 1 91 ? 12.376 3.445 13.797 1.00 98.12 91 TRP A CA 1
ATOM 703 C C . TRP A 1 91 ? 13.113 4.786 13.658 1.00 98.12 91 TRP A C 1
ATOM 705 O O . TRP A 1 91 ? 12.798 5.587 12.790 1.00 98.12 91 TRP A O 1
ATOM 715 N N . PHE A 1 92 ? 14.132 5.031 14.484 1.00 98.06 92 PHE A N 1
ATOM 716 C CA . PHE A 1 92 ? 14.864 6.309 14.520 1.00 98.06 92 PHE A CA 1
ATOM 717 C C . PHE A 1 92 ? 16.136 6.306 13.662 1.00 98.06 92 PHE A C 1
ATOM 719 O O . PHE A 1 92 ? 17.094 7.022 13.950 1.00 98.06 92 PHE A O 1
ATOM 726 N N . THR A 1 93 ? 16.203 5.443 12.648 1.00 98.38 93 THR A N 1
ATOM 727 C CA . THR A 1 93 ? 17.361 5.403 11.749 1.00 98.38 93 THR A CA 1
ATOM 728 C C . THR A 1 93 ? 17.215 6.421 10.613 1.00 98.38 93 THR A C 1
ATOM 730 O O . THR A 1 93 ? 16.102 6.631 10.130 1.00 98.38 93 THR A O 1
ATOM 733 N N . PRO A 1 94 ? 18.322 6.982 10.080 1.00 98.50 94 PRO A N 1
ATOM 734 C CA . PRO A 1 94 ? 18.262 7.875 8.916 1.00 98.50 94 PRO A CA 1
ATOM 735 C C . PRO A 1 94 ? 17.604 7.235 7.686 1.00 98.50 94 PRO A C 1
ATOM 737 O O . PRO A 1 94 ? 17.009 7.919 6.858 1.00 98.50 94 PRO A O 1
ATOM 740 N N . LEU A 1 95 ? 17.697 5.905 7.559 1.00 98.06 95 LEU A N 1
ATOM 741 C CA . LEU A 1 95 ? 17.026 5.172 6.491 1.00 98.06 95 LEU A CA 1
ATOM 742 C C . LEU A 1 95 ? 15.500 5.221 6.644 1.00 98.06 95 LEU A C 1
ATOM 744 O O . LEU A 1 95 ? 14.810 5.417 5.647 1.00 98.06 95 LEU A O 1
ATOM 748 N N . HIS A 1 96 ? 14.982 5.075 7.867 1.00 98.06 96 HIS A N 1
ATOM 749 C CA . HIS A 1 96 ? 13.552 5.203 8.137 1.00 98.06 96 HIS A CA 1
ATOM 750 C C . HIS A 1 96 ? 13.051 6.613 7.800 1.00 98.06 96 HIS A C 1
ATOM 752 O O . HIS A 1 96 ? 12.083 6.752 7.060 1.00 98.06 96 HIS A O 1
ATOM 758 N N . GLU A 1 97 ? 13.762 7.658 8.238 1.00 97.75 97 GLU A N 1
ATOM 759 C CA . GLU A 1 97 ? 13.425 9.056 7.920 1.00 97.75 97 GLU A CA 1
ATOM 760 C C . GLU A 1 97 ? 13.425 9.329 6.405 1.00 97.75 97 GLU A C 1
ATOM 762 O O . GLU A 1 97 ? 12.530 9.993 5.875 1.00 97.75 97 GLU A O 1
ATOM 767 N N . ALA A 1 98 ? 14.400 8.778 5.674 1.00 98.25 98 ALA A N 1
ATOM 768 C CA . ALA A 1 98 ? 14.451 8.887 4.217 1.00 98.25 98 ALA A CA 1
ATOM 769 C C . ALA A 1 98 ? 13.265 8.174 3.541 1.00 98.25 98 ALA A C 1
ATOM 771 O O . ALA A 1 98 ? 12.703 8.682 2.566 1.00 98.25 98 ALA A O 1
ATOM 772 N N . MET A 1 99 ? 12.855 7.014 4.062 1.00 98.00 99 MET A N 1
ATOM 773 C CA . MET A 1 99 ? 11.672 6.305 3.575 1.00 98.00 99 MET A CA 1
ATOM 774 C C . MET A 1 99 ? 10.376 7.044 3.914 1.00 98.00 99 MET A C 1
ATOM 776 O O . MET A 1 99 ? 9.489 7.085 3.066 1.00 98.00 99 MET A O 1
ATOM 780 N N . ASP A 1 100 ? 10.270 7.679 5.084 1.00 96.81 100 ASP A N 1
ATOM 781 C CA . ASP A 1 100 ? 9.138 8.547 5.431 1.00 96.81 100 ASP A CA 1
ATOM 782 C C . ASP A 1 100 ? 9.006 9.699 4.433 1.00 96.81 100 ASP A C 1
ATOM 784 O O . ASP A 1 100 ? 7.913 9.969 3.931 1.00 96.81 100 ASP A O 1
ATOM 788 N N . ALA A 1 101 ? 10.115 10.358 4.085 1.00 98.00 101 ALA A N 1
ATOM 789 C CA . ALA A 1 101 ? 10.118 11.425 3.087 1.00 98.00 101 ALA A CA 1
ATOM 790 C C . ALA A 1 101 ? 9.645 10.928 1.709 1.00 98.00 101 ALA A C 1
ATOM 792 O O . ALA A 1 101 ? 8.834 11.593 1.057 1.00 98.00 101 ALA A O 1
ATOM 793 N N . PHE A 1 102 ? 10.096 9.740 1.291 1.00 97.94 102 PHE A N 1
ATOM 794 C CA . PHE A 1 102 ? 9.613 9.094 0.071 1.00 97.94 102 PHE A CA 1
ATOM 795 C C . PHE A 1 102 ? 8.113 8.789 0.147 1.00 97.94 102 PHE A C 1
ATOM 797 O O . PHE A 1 102 ? 7.363 9.165 -0.748 1.00 97.94 102 PHE A O 1
ATOM 804 N N . VAL A 1 103 ? 7.640 8.140 1.215 1.00 96.88 103 VAL A N 1
ATOM 805 C CA . VAL A 1 103 ? 6.219 7.800 1.349 1.00 96.88 103 VAL A CA 1
ATOM 806 C C . VAL A 1 103 ? 5.387 9.077 1.320 1.00 96.88 103 VAL A C 1
ATOM 808 O O . VAL A 1 103 ? 4.466 9.163 0.513 1.00 96.88 103 VAL A O 1
ATOM 811 N N . ASN A 1 104 ? 5.751 10.101 2.090 1.00 96.75 104 ASN A N 1
ATOM 812 C CA . ASN A 1 104 ? 5.038 11.376 2.131 1.00 96.75 104 ASN A CA 1
ATOM 813 C C . ASN A 1 104 ? 4.919 12.043 0.754 1.00 96.75 104 ASN A C 1
ATOM 815 O O . ASN A 1 104 ? 3.840 12.536 0.420 1.00 96.75 104 ASN A O 1
ATOM 819 N N . SER A 1 105 ? 5.972 12.015 -0.071 1.00 96.88 105 SER A N 1
ATOM 820 C CA . SER A 1 105 ? 5.914 12.598 -1.417 1.00 96.88 105 SER A CA 1
ATOM 821 C C . SER A 1 105 ? 4.945 11.849 -2.342 1.00 96.88 105 SER A C 1
ATOM 823 O O . SER A 1 105 ? 4.266 12.478 -3.151 1.00 96.88 105 SER A O 1
ATOM 825 N N . THR A 1 106 ? 4.791 10.530 -2.167 1.00 96.81 106 THR A N 1
ATOM 826 C CA . THR A 1 106 ? 3.824 9.728 -2.941 1.00 96.81 106 THR A CA 1
ATOM 827 C C . THR A 1 106 ? 2.370 9.931 -2.514 1.00 96.81 106 THR A C 1
ATOM 829 O O . THR A 1 106 ? 1.466 9.645 -3.292 1.00 96.81 106 THR A O 1
ATOM 832 N N . GLN A 1 107 ? 2.103 10.412 -1.293 1.00 96.81 107 GLN A N 1
ATOM 833 C CA . GLN A 1 107 ? 0.736 10.464 -0.754 1.00 96.81 107 GLN A CA 1
ATOM 834 C C . GLN A 1 107 ? -0.099 11.660 -1.233 1.00 96.81 107 GLN A C 1
ATOM 836 O O . GLN A 1 107 ? -1.305 11.675 -0.991 1.00 96.81 107 GLN A O 1
ATOM 841 N N . GLY A 1 108 ? 0.497 12.637 -1.926 1.00 93.00 108 GLY A N 1
ATOM 842 C CA . GLY A 1 108 ? -0.197 13.832 -2.425 1.00 93.00 108 GLY A CA 1
ATOM 843 C C . GLY A 1 108 ? -1.516 13.545 -3.170 1.00 93.00 108 GLY A C 1
ATOM 844 O O . GLY A 1 108 ? -2.563 14.030 -2.736 1.00 93.00 108 GLY A O 1
ATOM 845 N N . PRO A 1 109 ? -1.515 12.734 -4.249 1.00 94.19 109 PRO A N 1
ATOM 846 C CA . PRO A 1 109 ? -2.727 12.415 -5.011 1.00 94.19 109 PRO A CA 1
ATOM 847 C C . PRO A 1 109 ? -3.614 11.340 -4.360 1.00 94.19 109 PRO A C 1
ATOM 849 O O . PRO A 1 109 ? -4.712 11.079 -4.852 1.00 94.19 109 PRO A O 1
ATOM 852 N N . VAL A 1 110 ? -3.190 10.711 -3.254 1.00 97.31 110 VAL A N 1
ATOM 853 C CA . VAL A 1 110 ? -3.895 9.587 -2.605 1.00 97.31 110 VAL A CA 1
ATOM 854 C C . VAL A 1 110 ? -5.075 10.103 -1.771 1.00 97.31 110 VAL A C 1
ATOM 856 O O . VAL A 1 110 ? -5.108 10.046 -0.542 1.00 97.31 110 VAL A O 1
ATOM 859 N N . THR A 1 111 ? -6.069 10.643 -2.472 1.00 97.75 111 THR A N 1
ATOM 860 C CA . THR A 1 111 ? -7.301 11.212 -1.922 1.00 97.75 111 THR A CA 1
ATOM 861 C C . THR A 1 111 ? -8.496 10.606 -2.640 1.00 97.75 111 THR A C 1
ATOM 863 O O . THR A 1 111 ? -8.546 10.597 -3.867 1.00 97.75 111 THR A O 1
ATOM 866 N N . GLY A 1 112 ? -9.482 10.103 -1.897 1.00 97.50 112 GLY A N 1
ATOM 867 C CA . GLY A 1 112 ? -10.657 9.477 -2.495 1.00 97.50 112 GLY A CA 1
ATOM 868 C C . GLY A 1 112 ? -11.504 8.688 -1.507 1.00 97.50 112 GLY A C 1
ATOM 869 O O . GLY A 1 112 ? -11.391 8.838 -0.291 1.00 97.50 112 GLY A O 1
ATOM 870 N N . THR A 1 113 ? -12.381 7.847 -2.043 1.00 98.25 113 THR A N 1
ATOM 871 C CA . THR A 1 113 ? -13.285 6.981 -1.285 1.00 98.25 113 THR A CA 1
ATOM 872 C C . THR A 1 113 ? -13.216 5.566 -1.833 1.00 98.25 113 THR A C 1
ATOM 874 O O . THR A 1 113 ? -13.416 5.345 -3.027 1.00 98.25 113 THR A O 1
ATOM 877 N N . VAL A 1 114 ? -12.993 4.604 -0.942 1.00 98.50 114 VAL A N 1
ATOM 878 C CA . VAL A 1 114 ? -12.993 3.175 -1.257 1.00 98.50 114 VAL A CA 1
ATOM 879 C C . VAL A 1 114 ? -14.190 2.544 -0.563 1.00 98.50 114 VAL A C 1
ATOM 881 O O . VAL A 1 114 ? -14.417 2.754 0.628 1.00 98.50 114 VAL A O 1
ATOM 884 N N . ARG A 1 115 ? -14.976 1.778 -1.314 1.00 98.56 115 ARG A N 1
ATOM 885 C CA . ARG A 1 115 ? -16.131 1.038 -0.818 1.00 98.56 115 ARG A CA 1
ATOM 886 C C . ARG A 1 115 ? -15.776 -0.438 -0.753 1.00 98.56 115 ARG A C 1
ATOM 888 O O . ARG A 1 115 ? -15.456 -1.045 -1.773 1.00 98.56 115 ARG A O 1
ATOM 895 N N . LEU A 1 116 ? -15.896 -1.014 0.437 1.00 98.56 116 LEU A N 1
ATOM 896 C CA . LEU A 1 116 ? -15.562 -2.406 0.718 1.00 98.56 116 LEU A CA 1
ATOM 897 C C . LEU A 1 116 ? -16.795 -3.169 1.203 1.00 98.56 116 LEU A C 1
ATOM 899 O O . LEU A 1 116 ? -17.670 -2.605 1.860 1.00 98.56 116 LEU A O 1
ATOM 903 N N . LYS A 1 117 ? -16.846 -4.464 0.900 1.00 98.38 117 LYS A N 1
ATOM 904 C CA . LYS A 1 117 ? -17.759 -5.432 1.512 1.00 98.38 117 LYS A CA 1
ATOM 905 C C . LYS A 1 117 ? -16.942 -6.350 2.409 1.00 98.38 117 LYS A C 1
ATOM 907 O O . LYS A 1 117 ? -15.949 -6.917 1.963 1.00 98.38 117 LYS A O 1
ATOM 912 N N . LEU A 1 118 ? -17.365 -6.495 3.659 1.00 98.44 118 LEU A N 1
ATOM 913 C CA . LEU A 1 118 ? -16.724 -7.382 4.625 1.00 98.44 118 LEU A CA 1
ATOM 914 C C . LEU A 1 118 ? -17.604 -8.609 4.820 1.00 98.44 118 LEU A C 1
ATOM 916 O O . LEU A 1 118 ? -18.798 -8.473 5.086 1.00 98.44 118 LEU A O 1
ATOM 920 N N . TYR A 1 119 ? -17.038 -9.800 4.654 1.00 97.94 119 TYR A N 1
ATOM 921 C CA . TYR A 1 119 ? -17.810 -11.032 4.760 1.00 97.94 119 TYR A CA 1
ATOM 922 C C . TYR A 1 119 ? -16.949 -12.217 5.192 1.00 97.94 119 TYR A C 1
ATOM 924 O O . TYR A 1 119 ? -16.050 -12.636 4.465 1.00 97.94 119 TYR A O 1
ATOM 932 N N . LYS A 1 120 ? -17.266 -12.791 6.361 1.00 97.25 120 LYS A N 1
ATOM 933 C CA . LYS A 1 120 ? -16.675 -14.040 6.881 1.00 97.25 120 LYS A CA 1
ATOM 934 C C . LYS A 1 120 ? -15.147 -14.106 6.720 1.00 97.25 120 LYS A C 1
ATOM 936 O O . LYS A 1 120 ? -14.628 -15.012 6.078 1.00 97.25 120 LYS A O 1
ATOM 941 N N . GLY A 1 121 ? -14.441 -13.114 7.249 1.00 97.19 121 GLY A N 1
ATOM 942 C CA . GLY A 1 121 ? -12.981 -13.006 7.194 1.00 97.19 121 GLY A CA 1
ATOM 943 C C . GLY A 1 121 ? -12.426 -12.347 5.930 1.00 97.19 121 GLY A C 1
ATOM 944 O O . GLY A 1 121 ? -11.242 -12.034 5.891 1.00 97.19 121 GLY A O 1
ATOM 945 N N . ASN A 1 122 ? -13.260 -12.070 4.924 1.00 98.00 122 ASN A N 1
ATOM 946 C CA . ASN A 1 122 ? -12.828 -11.512 3.643 1.00 98.00 122 ASN A CA 1
ATOM 947 C C . ASN A 1 122 ? -13.141 -10.021 3.526 1.00 98.00 122 ASN A C 1
ATOM 949 O O . ASN A 1 122 ? -14.214 -9.562 3.928 1.00 98.00 122 ASN A O 1
ATOM 953 N N . ILE A 1 123 ? -12.226 -9.295 2.888 1.00 98.50 123 ILE A N 1
ATOM 954 C CA . ILE A 1 123 ? -12.423 -7.927 2.410 1.00 98.50 123 ILE A CA 1
ATOM 955 C C . ILE A 1 123 ? -12.572 -7.997 0.889 1.00 98.50 123 ILE A C 1
ATOM 957 O O . ILE A 1 123 ? -11.723 -8.571 0.213 1.00 98.50 123 ILE A O 1
ATOM 961 N N . ILE A 1 124 ? -13.660 -7.442 0.358 1.00 98.44 124 ILE A N 1
ATOM 962 C CA . ILE A 1 124 ? -13.989 -7.479 -1.070 1.00 98.44 124 ILE A CA 1
ATOM 963 C C . ILE A 1 124 ? -14.175 -6.047 -1.574 1.00 98.44 124 ILE A C 1
ATOM 965 O O . ILE A 1 124 ? -15.043 -5.321 -1.076 1.00 98.44 124 ILE A O 1
ATOM 969 N N . SER A 1 125 ? -13.411 -5.649 -2.589 1.00 97.94 125 SER A N 1
ATOM 970 C CA . SER A 1 125 ? -13.590 -4.364 -3.268 1.00 97.94 125 SER A CA 1
ATOM 971 C C . SER A 1 125 ? -14.964 -4.253 -3.928 1.00 97.94 125 SER A C 1
ATOM 973 O O . SER A 1 125 ? -15.411 -5.141 -4.651 1.00 97.94 125 SER A O 1
ATOM 975 N N . ALA A 1 126 ? -15.651 -3.136 -3.692 1.00 97.88 126 ALA A N 1
ATOM 976 C CA . ALA A 1 126 ? -16.960 -2.833 -4.274 1.00 97.88 126 ALA A CA 1
ATOM 977 C C . ALA A 1 126 ? -16.999 -1.465 -4.980 1.00 97.88 126 ALA A C 1
ATOM 979 O O . ALA A 1 126 ? -18.080 -0.970 -5.328 1.00 97.88 126 ALA A O 1
ATOM 980 N N . GLY A 1 127 ? -15.840 -0.834 -5.161 1.00 96.88 127 GLY A N 1
ATOM 981 C CA . GLY A 1 127 ? -15.659 0.399 -5.920 1.00 96.88 127 GLY A CA 1
ATOM 982 C C . GLY A 1 127 ? -14.650 1.337 -5.269 1.00 96.88 127 GLY A C 1
ATOM 983 O O . GLY A 1 127 ? -14.553 1.405 -4.046 1.00 96.88 127 GLY A O 1
ATOM 984 N N . CYS A 1 128 ? -13.942 2.098 -6.093 1.00 97.50 128 CYS A N 1
ATOM 985 C CA . CYS A 1 128 ? -13.003 3.128 -5.672 1.00 97.50 128 CYS A CA 1
ATOM 986 C C . CYS A 1 128 ? -13.252 4.384 -6.514 1.00 97.50 128 CYS A C 1
ATOM 988 O O . CYS A 1 128 ? -13.572 4.283 -7.699 1.00 97.50 128 CYS A O 1
ATOM 990 N N . LYS A 1 129 ? -13.179 5.562 -5.895 1.00 97.31 129 LYS A N 1
ATOM 991 C CA . LYS A 1 129 ? -13.356 6.855 -6.563 1.00 97.31 129 LYS A CA 1
ATOM 992 C C . LYS A 1 129 ? -12.316 7.838 -6.057 1.00 97.31 129 LYS A C 1
ATOM 994 O O . LYS A 1 129 ? -12.104 7.939 -4.851 1.00 97.31 129 LYS A O 1
ATOM 999 N N . SER A 1 130 ? -11.732 8.607 -6.965 1.00 97.81 130 SER A N 1
ATOM 1000 C CA . SER A 1 130 ? -10.783 9.668 -6.641 1.00 97.81 130 SER A CA 1
ATOM 1001 C C . SER A 1 130 ? -10.919 10.822 -7.638 1.00 97.81 130 SER A C 1
ATOM 1003 O O . SER A 1 130 ? -11.096 10.553 -8.827 1.00 97.81 130 SER A O 1
ATOM 1005 N N . PRO A 1 131 ? -10.806 12.090 -7.196 1.00 96.50 131 PRO A N 1
ATOM 1006 C CA . PRO A 1 131 ? -10.644 13.224 -8.107 1.00 96.50 131 PRO A CA 1
ATOM 1007 C C . PRO A 1 131 ? -9.302 13.207 -8.862 1.00 96.50 131 PRO A C 1
ATOM 1009 O O . PRO A 1 131 ? -9.1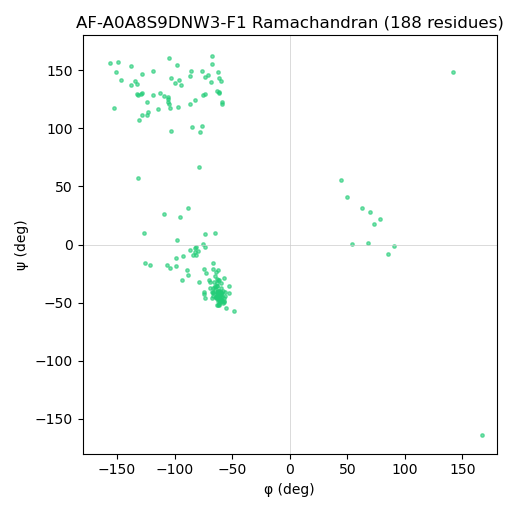68 13.905 -9.859 1.00 96.50 131 PRO A O 1
ATOM 1012 N N . PHE A 1 132 ? -8.327 12.412 -8.411 1.00 97.06 132 PHE A N 1
ATOM 1013 C CA . PHE A 1 132 ? -6.998 12.261 -9.016 1.00 97.06 132 PHE A CA 1
ATOM 1014 C C . PHE A 1 132 ? -6.824 10.889 -9.676 1.00 97.06 132 PHE A C 1
ATOM 1016 O O . PHE A 1 132 ? -5.718 10.361 -9.751 1.00 97.06 132 PHE A O 1
ATOM 1023 N N . SER A 1 133 ? -7.927 10.272 -10.105 1.00 96.81 133 SER A N 1
ATOM 1024 C CA . SER A 1 133 ? -7.873 8.974 -10.767 1.00 96.81 133 SER A CA 1
ATOM 1025 C C . SER A 1 133 ? -7.063 9.055 -12.061 1.00 96.81 133 SER A C 1
ATOM 1027 O O . SER A 1 133 ? -7.322 9.908 -12.909 1.00 96.81 133 SER A O 1
ATOM 1029 N N . LEU A 1 134 ? -6.114 8.132 -12.219 1.00 95.81 134 LEU A N 1
ATOM 1030 C CA . LEU A 1 134 ? -5.404 7.913 -13.479 1.00 95.81 134 LEU A CA 1
ATOM 1031 C C . LEU A 1 134 ? -6.189 6.992 -14.426 1.00 95.81 134 LEU A C 1
ATOM 1033 O O . LEU A 1 134 ? -5.823 6.849 -15.591 1.00 95.81 134 LEU A O 1
ATOM 1037 N N . TYR A 1 135 ? -7.279 6.382 -13.947 1.00 93.88 135 TYR A N 1
ATOM 1038 C CA . TYR A 1 135 ? -8.207 5.649 -14.797 1.00 93.88 135 TYR A CA 1
ATOM 1039 C C . TYR A 1 135 ? -9.077 6.626 -15.590 1.00 93.88 135 TYR A C 1
ATOM 1041 O O . TYR A 1 135 ? -9.719 7.523 -15.040 1.00 93.88 135 TYR A O 1
ATOM 1049 N N . ARG A 1 136 ? -9.121 6.405 -16.901 1.00 89.19 136 ARG A N 1
ATOM 1050 C CA . ARG A 1 136 ? -9.870 7.197 -17.871 1.00 89.19 136 ARG A CA 1
ATOM 1051 C C . ARG A 1 136 ? -10.672 6.246 -18.749 1.00 89.19 136 ARG A C 1
ATOM 1053 O O . ARG A 1 136 ? -10.101 5.521 -19.558 1.00 89.19 136 ARG A O 1
ATOM 1060 N N . GLU A 1 137 ? -11.986 6.208 -18.537 1.00 86.31 137 GLU A N 1
ATOM 1061 C CA . GLU A 1 137 ? -12.894 5.291 -19.241 1.00 86.31 137 GLU A CA 1
ATOM 1062 C C . GLU A 1 137 ? -12.859 5.498 -20.759 1.00 86.31 137 GLU A C 1
ATOM 1064 O O . GLU A 1 137 ? -12.857 4.528 -21.506 1.00 86.31 137 GLU A O 1
ATOM 1069 N N . ASP A 1 138 ? -12.740 6.746 -21.206 1.00 83.56 138 ASP A N 1
ATOM 1070 C CA . ASP A 1 138 ? -12.622 7.139 -22.612 1.00 83.56 138 ASP A CA 1
ATOM 1071 C C . ASP A 1 138 ? -11.358 6.595 -23.299 1.00 83.56 138 ASP A C 1
ATOM 1073 O O . ASP A 1 138 ? -11.390 6.311 -24.490 1.00 83.56 138 ASP A O 1
ATOM 1077 N N . PHE A 1 139 ? -10.268 6.386 -22.554 1.00 82.88 139 PHE A N 1
ATOM 1078 C CA . PHE A 1 139 ? -9.047 5.747 -23.066 1.00 82.88 139 PHE A CA 1
ATOM 1079 C C . PHE A 1 139 ? -9.050 4.217 -22.923 1.00 82.88 139 PHE A C 1
ATOM 1081 O O . PHE A 1 139 ? -8.278 3.539 -23.596 1.00 82.88 139 PHE A O 1
ATOM 1088 N N . ALA A 1 140 ? -9.860 3.671 -22.013 1.00 84.94 140 ALA A N 1
ATOM 1089 C CA . ALA A 1 140 ? -9.876 2.243 -21.688 1.00 84.94 140 ALA A CA 1
ATOM 1090 C C . ALA A 1 140 ? -11.006 1.466 -22.384 1.00 84.94 140 ALA A C 1
ATOM 1092 O O . ALA A 1 140 ? -10.963 0.237 -22.443 1.00 84.94 140 ALA A O 1
ATOM 1093 N N . THR A 1 141 ? -12.040 2.160 -22.862 1.00 80.12 141 THR A N 1
ATOM 1094 C CA . THR A 1 141 ? -13.194 1.545 -23.518 1.00 80.12 141 THR A CA 1
ATOM 1095 C C . THR A 1 141 ? -12.841 1.001 -24.901 1.00 80.12 141 THR A C 1
ATOM 1097 O O . THR A 1 141 ? -12.061 1.588 -25.643 1.00 80.12 141 THR A O 1
ATOM 1100 N N . PHE A 1 142 ? -13.479 -0.106 -25.280 1.00 75.88 142 PHE A N 1
ATOM 1101 C CA . PHE A 1 142 ? -13.414 -0.645 -26.642 1.00 75.88 142 PHE A CA 1
ATOM 1102 C C . PHE A 1 142 ? -14.400 0.041 -27.605 1.00 75.88 142 PHE A C 1
ATOM 1104 O O . PHE A 1 142 ? -14.413 -0.284 -28.786 1.00 75.88 142 PHE A O 1
ATOM 1111 N N . GLY A 1 143 ? -15.277 0.923 -27.105 1.00 66.00 143 GLY A N 1
ATOM 1112 C CA . GLY A 1 143 ? -16.413 1.460 -27.865 1.00 66.00 143 GLY A CA 1
ATOM 1113 C C . GLY A 1 143 ? -16.222 2.844 -28.495 1.00 66.00 143 GLY A C 1
ATOM 1114 O O . GLY A 1 143 ? -17.069 3.246 -29.287 1.00 66.00 143 GLY A O 1
ATOM 1115 N N . GLN A 1 144 ? -15.167 3.587 -28.144 1.00 60.22 144 GLN A N 1
ATOM 1116 C CA . GLN A 1 144 ? -14.856 4.902 -28.721 1.00 60.22 144 GLN A CA 1
ATOM 1117 C C . GLN A 1 144 ? -13.451 4.876 -29.325 1.00 60.22 144 GLN A C 1
ATOM 1119 O O . GLN A 1 144 ? -12.466 4.733 -28.609 1.00 60.22 144 GLN A O 1
ATOM 1124 N N . GLU A 1 145 ? -13.370 5.004 -30.648 1.00 61.03 145 GLU A N 1
ATOM 1125 C CA . GLU A 1 145 ? -12.127 4.829 -31.414 1.00 61.03 145 GLU A CA 1
ATOM 1126 C C . GLU A 1 145 ? -11.273 6.109 -31.519 1.00 61.03 145 GLU A C 1
ATOM 1128 O O . GLU A 1 145 ? -10.150 6.056 -32.010 1.00 61.03 145 GLU A O 1
ATOM 1133 N N . ASP A 1 146 ? -11.751 7.250 -31.013 1.00 71.56 146 ASP A N 1
ATOM 1134 C CA . ASP A 1 146 ? -11.158 8.557 -31.342 1.00 71.56 146 ASP A CA 1
ATOM 1135 C C . ASP A 1 146 ? -10.079 9.054 -30.360 1.00 71.56 146 ASP A C 1
ATOM 1137 O O . ASP A 1 146 ? -9.414 10.054 -30.631 1.00 71.56 146 ASP A O 1
ATOM 1141 N N . VAL A 1 147 ? -9.896 8.401 -29.205 1.00 81.62 147 VAL A N 1
ATOM 1142 C CA . VAL A 1 147 ? -9.033 8.923 -28.120 1.00 81.62 147 VAL A CA 1
ATOM 1143 C C . VAL A 1 147 ? -7.676 8.202 -28.029 1.00 81.62 147 VAL A C 1
ATOM 1145 O O . VAL A 1 147 ? -6.709 8.757 -27.505 1.00 81.62 147 VAL A O 1
ATOM 1148 N N . TYR A 1 148 ? -7.562 6.989 -28.582 1.00 81.81 148 TYR A N 1
ATOM 1149 C CA . TYR A 1 148 ? -6.335 6.186 -28.577 1.00 81.81 148 TYR A CA 1
ATOM 1150 C C . TYR A 1 148 ? -5.967 5.714 -29.990 1.00 81.81 148 TYR A C 1
ATOM 1152 O O . TYR A 1 148 ? -6.630 4.852 -30.563 1.00 81.81 148 TYR A O 1
ATOM 1160 N N . ASP A 1 149 ? -4.865 6.240 -30.533 1.00 87.31 149 ASP A N 1
ATOM 1161 C CA . ASP A 1 149 ? -4.338 5.812 -31.831 1.00 87.31 149 ASP A CA 1
ATOM 1162 C C . ASP A 1 149 ? -3.613 4.462 -31.712 1.00 87.31 149 ASP A C 1
ATOM 1164 O O . ASP A 1 149 ? -2.461 4.367 -31.272 1.00 87.31 149 ASP A O 1
ATOM 1168 N N . GLN A 1 150 ? -4.306 3.404 -32.132 1.00 88.12 150 GLN A N 1
ATOM 1169 C CA . GLN A 1 150 ? -3.805 2.032 -32.088 1.00 88.12 150 GLN A CA 1
ATOM 1170 C C . GLN A 1 150 ? -2.613 1.794 -33.028 1.00 88.12 150 GLN A C 1
ATOM 1172 O O . GLN A 1 150 ? -1.840 0.861 -32.798 1.00 88.12 150 GLN A O 1
ATOM 1177 N N . SER A 1 151 ? -2.410 2.630 -34.055 1.00 90.94 151 SER A N 1
ATOM 1178 C CA . SER A 1 151 ? -1.299 2.464 -35.003 1.00 90.94 151 SER A CA 1
ATOM 1179 C C . SER A 1 151 ? 0.070 2.647 -34.334 1.00 90.94 151 SER A C 1
ATOM 1181 O O . SER A 1 151 ? 1.053 2.004 -34.713 1.00 90.94 151 SER A O 1
ATOM 1183 N N . HIS A 1 152 ? 0.132 3.432 -33.253 1.00 92.56 152 HIS A N 1
ATOM 1184 C CA . HIS A 1 152 ? 1.347 3.625 -32.464 1.00 92.56 152 HIS A CA 1
ATOM 1185 C C . HIS A 1 152 ? 1.836 2.342 -31.772 1.00 92.56 152 HIS A C 1
ATOM 1187 O O . HIS A 1 152 ? 3.033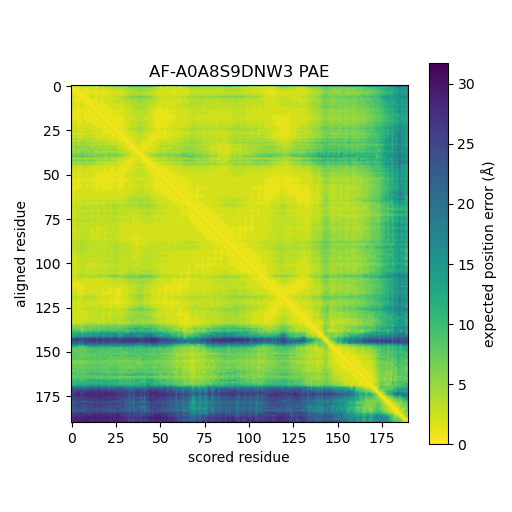 2.211 -31.485 1.00 92.56 152 HIS A O 1
ATOM 1193 N N . ALA A 1 153 ? 0.949 1.372 -31.523 1.00 93.00 153 ALA A N 1
ATOM 1194 C CA . ALA A 1 153 ? 1.298 0.138 -30.825 1.00 93.00 153 ALA A CA 1
ATOM 1195 C C . ALA A 1 153 ? 2.337 -0.698 -31.592 1.00 93.00 153 ALA A C 1
ATOM 1197 O O . ALA A 1 153 ? 3.232 -1.278 -30.975 1.00 93.00 153 ALA A O 1
ATOM 1198 N N . GLU A 1 154 ? 2.281 -0.724 -32.929 1.00 95.00 154 GLU A N 1
ATOM 1199 C CA . GLU A 1 154 ? 3.235 -1.482 -33.750 1.00 95.00 154 GLU A CA 1
ATOM 1200 C C . GLU A 1 154 ? 4.672 -0.978 -33.549 1.00 95.00 154 GLU A C 1
ATOM 1202 O O . GLU A 1 154 ? 5.595 -1.767 -33.312 1.00 95.00 154 GLU A O 1
ATOM 1207 N N . GLY A 1 155 ? 4.859 0.344 -33.606 1.00 95.69 155 GLY A N 1
ATOM 1208 C CA . GLY A 1 155 ? 6.150 0.984 -33.369 1.00 95.69 155 GLY A CA 1
ATOM 1209 C C . GLY A 1 155 ? 6.657 0.725 -31.952 1.00 95.69 155 GLY A C 1
ATOM 1210 O O . GLY A 1 155 ? 7.806 0.311 -31.772 1.00 95.69 155 GLY A O 1
ATOM 1211 N N . PHE A 1 156 ? 5.782 0.885 -30.952 1.00 96.38 156 PHE A N 1
ATOM 1212 C CA . PHE A 1 156 ? 6.113 0.613 -29.555 1.00 96.38 156 PHE A CA 1
ATOM 1213 C C . PHE A 1 156 ? 6.583 -0.832 -29.342 1.00 96.38 156 PHE A C 1
ATOM 1215 O O . PHE A 1 156 ? 7.659 -1.040 -28.784 1.00 96.38 156 PHE A O 1
ATOM 1222 N N . ILE A 1 157 ? 5.840 -1.830 -29.832 1.00 96.00 157 ILE A N 1
ATOM 1223 C CA . ILE A 1 157 ? 6.177 -3.254 -29.664 1.00 96.00 157 ILE A CA 1
ATOM 1224 C C . ILE A 1 157 ? 7.544 -3.570 -30.282 1.00 96.00 157 ILE A C 1
ATOM 1226 O O . ILE A 1 157 ? 8.364 -4.259 -29.666 1.00 96.00 157 ILE A O 1
ATOM 1230 N N . ARG A 1 158 ? 7.820 -3.043 -31.482 1.00 93.75 158 ARG A N 1
ATOM 1231 C CA . ARG A 1 158 ? 9.103 -3.250 -32.171 1.00 93.75 158 ARG A CA 1
ATOM 1232 C C . ARG A 1 158 ? 10.280 -2.667 -31.393 1.00 93.75 158 ARG A C 1
ATOM 1234 O O . ARG A 1 158 ? 11.316 -3.324 -31.308 1.00 93.75 158 ARG A O 1
ATOM 1241 N N . LEU A 1 159 ? 10.128 -1.464 -30.840 1.00 96.31 159 LEU A N 1
ATOM 1242 C CA . LEU A 1 159 ? 11.180 -0.797 -30.069 1.00 96.31 159 LEU A CA 1
ATOM 1243 C C . LEU A 1 159 ? 11.365 -1.433 -28.688 1.00 96.31 159 LEU A C 1
ATOM 1245 O O . LEU A 1 159 ? 12.490 -1.744 -28.304 1.00 96.31 159 LEU A O 1
ATOM 1249 N N . PHE A 1 160 ? 10.273 -1.696 -27.971 1.00 95.00 160 PHE A N 1
ATOM 1250 C CA . PHE A 1 160 ? 10.301 -2.294 -26.638 1.00 95.00 160 PHE A CA 1
ATOM 1251 C C . PHE A 1 160 ? 10.916 -3.702 -26.654 1.00 95.00 160 PHE A C 1
ATOM 1253 O O . PHE A 1 160 ? 11.723 -4.048 -25.793 1.00 95.00 160 PHE A O 1
ATOM 1260 N N . GLY A 1 161 ? 10.598 -4.504 -27.676 1.00 93.44 161 GLY A N 1
ATOM 1261 C CA . GLY A 1 161 ? 11.142 -5.853 -27.853 1.00 93.44 161 GLY A CA 1
ATOM 1262 C C . GLY A 1 161 ? 12.528 -5.921 -28.507 1.00 93.44 161 GLY A C 1
ATOM 1263 O O . GLY A 1 161 ? 13.070 -7.020 -28.654 1.00 93.44 161 GLY A O 1
ATOM 1264 N N . LEU A 1 162 ? 13.120 -4.795 -28.923 1.00 92.25 162 LEU A N 1
ATOM 1265 C CA . LEU A 1 162 ? 14.340 -4.791 -29.737 1.00 92.25 162 LEU A CA 1
ATOM 1266 C C . LEU A 1 162 ? 15.521 -5.474 -29.036 1.00 92.25 162 LEU A C 1
ATOM 1268 O O . LEU A 1 162 ? 16.230 -6.269 -29.655 1.00 92.25 162 LEU A O 1
ATOM 1272 N N . SER A 1 163 ? 15.712 -5.219 -27.740 1.00 90.56 163 SER A N 1
ATOM 1273 C CA . SER A 1 163 ? 16.793 -5.831 -26.955 1.00 90.56 163 SER A CA 1
ATOM 1274 C C . SER A 1 163 ? 16.656 -7.358 -26.877 1.00 90.56 163 SER A C 1
ATOM 1276 O O . SER A 1 163 ? 17.643 -8.082 -27.035 1.00 90.56 163 SER A O 1
ATOM 1278 N N . LEU A 1 164 ? 15.428 -7.862 -26.720 1.00 88.62 164 LEU A N 1
ATOM 1279 C CA . LEU A 1 164 ? 15.122 -9.294 -26.717 1.00 88.62 164 LEU A CA 1
ATOM 1280 C C . LEU A 1 164 ? 15.356 -9.920 -28.097 1.00 88.62 164 LEU A C 1
ATOM 1282 O O . LEU A 1 164 ? 15.947 -10.997 -28.192 1.00 88.62 164 LEU A O 1
ATOM 1286 N N . LYS A 1 165 ? 14.970 -9.222 -29.170 1.00 84.94 165 LYS A N 1
ATOM 1287 C CA . LYS A 1 165 ? 15.222 -9.653 -30.551 1.00 84.94 165 LYS A CA 1
ATOM 1288 C C . LYS A 1 165 ? 16.721 -9.778 -30.839 1.00 84.94 165 LYS A C 1
ATOM 1290 O O . LYS A 1 165 ? 17.152 -10.798 -31.366 1.00 84.94 165 LYS A O 1
ATOM 1295 N N . VAL A 1 166 ? 17.527 -8.785 -30.459 1.00 84.94 166 VAL A N 1
ATOM 1296 C CA . VAL A 1 166 ? 18.994 -8.819 -30.625 1.00 84.94 166 VAL A CA 1
ATOM 1297 C C . VAL A 1 166 ? 19.610 -9.972 -29.833 1.00 84.94 166 VAL A C 1
ATOM 1299 O O . VAL A 1 166 ? 20.443 -10.709 -30.358 1.00 84.94 166 VAL A O 1
ATOM 1302 N N . ARG A 1 167 ? 19.168 -10.176 -28.586 1.00 83.12 167 ARG A N 1
ATOM 1303 C CA . ARG A 1 167 ? 19.602 -11.306 -27.755 1.00 83.12 167 ARG A CA 1
ATOM 1304 C C . ARG A 1 167 ? 19.345 -12.655 -28.434 1.00 83.12 167 ARG A C 1
ATOM 1306 O O . ARG A 1 167 ? 20.232 -13.506 -28.406 1.00 83.12 167 ARG A O 1
ATOM 1313 N N . ALA A 1 168 ? 18.167 -12.837 -29.031 1.00 82.88 168 ALA A N 1
ATOM 1314 C CA . ALA A 1 168 ? 17.812 -14.062 -29.745 1.00 82.88 168 ALA A CA 1
ATOM 1315 C C . ALA A 1 168 ? 18.663 -14.265 -31.011 1.00 82.88 168 ALA A C 1
ATOM 1317 O O . ALA A 1 168 ? 19.202 -15.347 -31.215 1.00 82.88 168 ALA A O 1
ATOM 1318 N N . LEU A 1 169 ? 18.871 -13.210 -31.806 1.00 79.94 169 LEU A N 1
ATOM 1319 C CA . LEU A 1 169 ? 19.719 -13.243 -33.008 1.00 79.94 169 LEU A CA 1
ATOM 1320 C C . LEU A 1 169 ? 21.190 -13.575 -32.704 1.00 79.94 169 LEU A C 1
ATOM 1322 O O . LEU A 1 169 ? 21.873 -14.191 -33.521 1.00 79.94 169 LEU A O 1
ATOM 1326 N N . ASN A 1 170 ? 21.674 -13.188 -31.522 1.00 79.00 170 ASN A N 1
ATOM 1327 C CA . ASN A 1 170 ? 23.030 -13.486 -31.064 1.00 79.00 170 ASN A CA 1
ATOM 1328 C C . ASN A 1 170 ? 23.182 -14.898 -30.469 1.00 79.00 170 ASN A C 1
ATOM 1330 O O . ASN A 1 170 ? 24.292 -15.262 -30.083 1.00 79.00 170 ASN A O 1
ATOM 1334 N N . GLY A 1 171 ? 22.104 -15.689 -30.375 1.00 72.56 171 GLY A N 1
ATOM 1335 C CA . GLY A 1 171 ? 22.153 -17.069 -29.879 1.00 72.56 171 GLY A CA 1
ATOM 1336 C C . GLY A 1 171 ? 22.601 -17.190 -28.419 1.00 72.56 171 GLY A C 1
ATOM 1337 O O . GLY A 1 171 ? 23.262 -18.160 -28.054 1.00 72.56 171 GLY A O 1
ATOM 1338 N N . LEU A 1 172 ? 22.298 -16.190 -27.579 1.00 66.81 172 LEU A N 1
ATOM 1339 C CA . LEU A 1 172 ? 22.678 -16.219 -26.165 1.00 66.81 172 LEU A CA 1
ATOM 1340 C C . LEU A 1 172 ? 22.012 -17.415 -25.448 1.00 66.81 172 LEU A C 1
ATOM 1342 O O . LEU A 1 172 ? 20.847 -17.709 -25.723 1.00 66.81 172 LEU A O 1
ATOM 1346 N N . PRO A 1 173 ? 22.708 -18.068 -24.492 1.00 60.72 173 PRO A N 1
ATOM 1347 C CA . PRO A 1 173 ? 22.540 -19.484 -24.105 1.00 60.72 173 PRO A CA 1
ATOM 1348 C C . PRO A 1 173 ? 21.200 -19.900 -23.467 1.00 60.72 173 PRO A C 1
ATOM 1350 O O . PRO A 1 173 ? 21.071 -21.014 -22.975 1.00 60.72 173 PRO A O 1
ATOM 1353 N N . VAL A 1 174 ? 20.193 -19.029 -23.468 1.00 62.72 174 VAL A N 1
ATOM 1354 C CA . VAL A 1 174 ? 18.861 -19.283 -22.902 1.00 62.72 174 VAL A CA 1
ATOM 1355 C C . VAL A 1 174 ? 17.804 -19.499 -23.992 1.00 62.72 174 VAL A C 1
ATOM 1357 O O . VAL A 1 174 ? 16.743 -20.029 -23.686 1.00 62.72 174 VAL A O 1
ATOM 1360 N N . SER A 1 175 ? 18.038 -19.105 -25.254 1.00 61.00 175 SER A N 1
ATOM 1361 C CA . SER A 1 175 ? 16.942 -19.107 -26.233 1.00 61.00 175 SER A CA 1
ATOM 1362 C C . SER A 1 175 ? 16.611 -20.482 -26.806 1.00 61.00 175 SER A C 1
ATOM 1364 O O . SER A 1 175 ? 15.449 -20.677 -27.132 1.00 61.00 175 SER A O 1
ATOM 1366 N N . GLY A 1 176 ? 17.562 -21.415 -26.977 1.00 60.72 176 GLY A N 1
ATOM 1367 C CA . GLY A 1 176 ? 17.330 -22.716 -27.650 1.00 60.72 176 GLY A CA 1
ATOM 1368 C C . GLY A 1 176 ? 16.717 -22.624 -29.064 1.00 60.72 176 GLY A C 1
ATOM 1369 O O . GLY A 1 176 ? 16.458 -23.637 -29.705 1.00 60.72 176 GLY A O 1
ATOM 1370 N N . LEU A 1 177 ? 16.477 -21.401 -29.533 1.00 63.94 177 LEU A N 1
ATOM 1371 C CA . LEU A 1 177 ? 15.775 -21.010 -30.738 1.00 63.94 177 LEU A CA 1
ATOM 1372 C C . LEU A 1 177 ? 16.832 -20.563 -31.735 1.00 63.94 177 LEU A C 1
ATOM 1374 O O . LEU A 1 177 ? 17.579 -19.619 -31.459 1.00 63.94 177 LEU A O 1
ATOM 1378 N N . ASP A 1 178 ? 16.865 -21.231 -32.883 1.00 65.12 178 ASP A N 1
ATOM 1379 C CA . ASP A 1 178 ? 17.706 -20.848 -34.009 1.00 65.12 178 ASP A CA 1
ATOM 1380 C C . ASP A 1 178 ? 16.965 -19.790 -34.838 1.00 65.12 178 ASP A C 1
ATOM 1382 O O . ASP A 1 178 ? 16.010 -20.088 -35.558 1.00 65.12 178 ASP A O 1
ATOM 1386 N N . MET A 1 179 ? 17.340 -18.520 -34.661 1.00 67.31 179 MET A N 1
ATOM 1387 C CA . MET A 1 179 ? 16.812 -17.415 -35.462 1.00 67.31 179 MET A CA 1
ATOM 1388 C C . MET A 1 179 ? 17.814 -17.039 -36.558 1.00 67.31 179 MET A C 1
ATOM 1390 O O . MET A 1 179 ? 19.011 -16.940 -36.275 1.00 67.31 179 MET A O 1
ATOM 1394 N N . PRO A 1 180 ? 17.355 -16.749 -37.792 1.00 70.31 180 PRO A N 1
ATOM 1395 C CA . PRO A 1 180 ? 18.245 -16.348 -38.874 1.00 70.31 180 PRO A CA 1
ATOM 1396 C C . PRO A 1 180 ? 19.011 -15.080 -38.488 1.00 70.31 180 PRO A C 1
ATOM 1398 O O . PRO A 1 180 ? 18.412 -14.054 -38.159 1.00 70.31 180 PRO A O 1
ATOM 1401 N N . LYS A 1 181 ? 20.346 -15.159 -38.520 1.00 70.12 181 LYS A N 1
ATOM 1402 C CA . LYS A 1 181 ? 21.226 -14.035 -38.177 1.00 70.12 181 LYS A CA 1
ATOM 1403 C C . LYS A 1 181 ? 21.011 -12.858 -39.139 1.00 70.12 181 LYS A C 1
ATOM 1405 O O . LYS A 1 181 ? 20.718 -13.085 -40.315 1.00 70.12 181 LYS A O 1
ATOM 1410 N N . PRO A 1 182 ? 21.185 -11.605 -38.681 1.00 70.44 182 PRO A N 1
ATOM 1411 C CA . PRO A 1 182 ? 21.112 -10.446 -39.561 1.00 70.44 182 PRO A CA 1
ATOM 1412 C C . PRO A 1 182 ? 22.165 -10.517 -40.670 1.00 70.44 182 PRO A C 1
ATOM 1414 O O . PRO A 1 182 ? 23.311 -10.893 -40.424 1.00 70.44 182 PRO A O 1
ATOM 1417 N N . ASP A 1 183 ? 21.787 -10.109 -41.880 1.00 74.62 183 ASP A N 1
ATOM 1418 C CA . ASP A 1 183 ? 22.721 -9.944 -42.993 1.00 74.62 183 ASP A CA 1
ATOM 1419 C C . ASP A 1 183 ? 23.513 -8.633 -42.836 1.00 74.62 183 ASP A C 1
ATOM 1421 O O . ASP A 1 183 ? 23.063 -7.544 -43.208 1.00 74.62 183 ASP A O 1
ATOM 1425 N N . TYR A 1 184 ? 24.716 -8.746 -42.277 1.00 71.94 184 TYR A N 1
ATOM 1426 C CA . TYR A 1 184 ? 25.637 -7.626 -42.069 1.00 71.94 184 TYR A CA 1
ATOM 1427 C C . TYR A 1 184 ? 26.314 -7.124 -43.358 1.00 71.94 184 TYR A C 1
ATOM 1429 O O . TYR A 1 184 ? 27.042 -6.139 -43.314 1.00 71.94 184 TYR A O 1
ATOM 1437 N N . SER A 1 185 ? 26.074 -7.740 -44.523 1.00 73.38 185 SER A N 1
ATOM 1438 C CA . SER A 1 185 ? 26.526 -7.164 -45.801 1.00 73.38 185 SER A CA 1
ATOM 1439 C C . SER A 1 185 ? 25.695 -5.937 -46.207 1.00 73.38 185 SER A C 1
ATOM 1441 O O . SER A 1 185 ? 26.184 -5.055 -46.912 1.00 73.38 185 SER A O 1
ATOM 1443 N N . ARG A 1 186 ? 24.451 -5.849 -45.711 1.00 68.62 186 ARG A N 1
ATOM 1444 C CA . ARG A 1 186 ? 23.536 -4.710 -45.901 1.00 68.62 186 ARG A CA 1
ATOM 1445 C C . ARG A 1 186 ? 23.609 -3.696 -44.760 1.00 68.62 186 ARG A C 1
ATOM 1447 O O . ARG A 1 186 ? 23.409 -2.507 -44.987 1.00 68.62 186 ARG A O 1
ATOM 1454 N N . PHE A 1 187 ? 23.913 -4.160 -43.549 1.00 59.06 187 PHE A N 1
ATOM 1455 C CA . PHE A 1 187 ? 24.119 -3.327 -42.365 1.00 59.06 187 PHE A CA 1
ATOM 1456 C C . PHE A 1 187 ? 25.613 -3.211 -42.072 1.00 59.06 187 PHE A C 1
ATOM 1458 O O . PHE A 1 187 ? 26.188 -4.094 -41.437 1.00 59.06 187 PHE A O 1
ATOM 1465 N N . LYS A 1 188 ? 26.243 -2.114 -42.512 1.00 55.22 188 LYS A N 1
ATOM 1466 C CA . LYS A 1 188 ? 27.610 -1.800 -42.083 1.00 55.22 188 LYS A CA 1
ATOM 1467 C C . LYS A 1 188 ? 27.628 -1.666 -40.561 1.00 55.22 188 LYS A C 1
ATOM 1469 O O . LYS A 1 188 ? 26.920 -0.824 -40.016 1.00 55.22 188 LYS A O 1
ATOM 1474 N N . ARG A 1 189 ? 28.438 -2.497 -39.904 1.00 57.41 189 ARG A N 1
ATOM 1475 C CA . ARG A 1 189 ? 29.015 -2.125 -38.613 1.00 57.41 189 ARG A CA 1
ATOM 1476 C C . ARG A 1 189 ? 29.913 -0.916 -38.860 1.00 57.41 189 ARG A C 1
ATOM 1478 O O . ARG A 1 189 ? 30.655 -0.902 -39.843 1.00 57.41 189 ARG A O 1
ATOM 1485 N N . ASP A 1 190 ? 29.747 0.087 -38.020 1.00 63.28 190 ASP A N 1
ATOM 1486 C CA . ASP A 1 190 ? 30.763 1.091 -37.741 1.00 63.28 190 ASP A CA 1
ATOM 1487 C C . ASP A 1 190 ? 32.115 0.441 -37.397 1.00 63.28 190 ASP A C 1
ATOM 1489 O O . ASP A 1 190 ? 32.126 -0.646 -36.767 1.00 63.28 190 ASP A O 1
#